Protein AF-A0ABD6E136-F1 (afdb_monomer)

Structure (mmCIF, N/CA/C/O backbone):
data_AF-A0ABD6E136-F1
#
_entry.id   AF-A0ABD6E136-F1
#
loop_
_atom_site.group_PDB
_atom_site.id
_atom_site.type_symbol
_atom_site.label_atom_id
_atom_site.label_alt_id
_atom_site.label_comp_id
_atom_site.label_asym_id
_atom_site.label_entity_id
_atom_site.label_seq_id
_atom_site.pdbx_PDB_ins_code
_atom_site.Cartn_x
_atom_site.Cartn_y
_atom_site.Cartn_z
_atom_site.occupancy
_atom_site.B_iso_or_equiv
_atom_site.auth_seq_id
_atom_site.auth_comp_id
_atom_site.auth_asym_id
_atom_site.auth_atom_id
_atom_site.pdbx_PDB_model_num
ATOM 1 N N . ILE A 1 1 ? 18.754 7.252 -25.463 1.00 51.12 1 ILE A N 1
ATOM 2 C CA . ILE A 1 1 ? 17.297 6.982 -25.312 1.00 51.12 1 ILE A CA 1
ATOM 3 C C . ILE A 1 1 ? 16.500 8.283 -25.287 1.00 51.12 1 ILE A C 1
ATOM 5 O O . ILE A 1 1 ? 15.784 8.547 -26.238 1.00 51.12 1 ILE A O 1
ATOM 9 N N . LEU A 1 2 ? 16.688 9.153 -24.294 1.00 45.59 2 LEU A N 1
ATOM 10 C CA . LEU A 1 2 ? 15.856 10.353 -24.091 1.00 45.59 2 LEU A CA 1
ATOM 11 C C . LEU A 1 2 ? 15.793 11.325 -25.288 1.00 45.59 2 LEU A C 1
ATOM 13 O O . LEU A 1 2 ? 14.712 11.794 -25.620 1.00 45.59 2 LEU A O 1
ATOM 17 N N . LYS A 1 3 ? 16.899 11.547 -26.019 1.00 47.25 3 LYS A N 1
ATOM 18 C CA . LYS A 1 3 ? 16.892 12.347 -27.267 1.00 47.25 3 LYS A CA 1
ATOM 19 C C . LYS A 1 3 ? 16.064 11.729 -28.409 1.00 47.25 3 LYS A C 1
ATOM 21 O O . LYS A 1 3 ? 15.546 12.467 -29.231 1.00 47.25 3 LYS A O 1
ATOM 26 N N . LYS A 1 4 ? 15.917 10.395 -28.468 1.00 48.66 4 LYS A N 1
ATOM 27 C CA . LYS A 1 4 ? 15.073 9.710 -29.476 1.00 48.66 4 LYS A CA 1
ATOM 28 C C . LYS A 1 4 ? 13.575 9.852 -29.176 1.00 48.66 4 LYS A C 1
ATOM 30 O O . LYS A 1 4 ? 12.758 9.654 -30.067 1.00 48.66 4 LYS A O 1
ATOM 35 N N . PHE A 1 5 ? 13.219 10.186 -27.936 1.00 53.38 5 PHE A N 1
ATOM 36 C CA . PHE A 1 5 ? 11.840 10.189 -27.449 1.00 53.38 5 PHE A CA 1
ATOM 37 C C . PHE A 1 5 ? 11.354 11.570 -26.992 1.00 53.38 5 PHE A C 1
ATOM 39 O O . PHE A 1 5 ? 10.191 11.700 -26.628 1.00 53.38 5 PHE A O 1
ATOM 46 N N . SER A 1 6 ? 12.193 12.611 -27.070 1.00 49.50 6 SER A N 1
ATOM 47 C CA . SER A 1 6 ? 11.877 13.972 -26.602 1.00 49.50 6 SER A CA 1
ATOM 48 C C . SER A 1 6 ? 10.657 14.605 -27.279 1.00 49.50 6 SER A C 1
ATOM 50 O O . SER A 1 6 ? 10.061 15.517 -26.718 1.00 49.50 6 SER A O 1
ATOM 52 N N . ASN A 1 7 ? 10.276 14.122 -28.466 1.00 51.59 7 ASN A N 1
ATOM 53 C CA . ASN A 1 7 ? 9.138 14.633 -29.233 1.00 51.59 7 ASN A CA 1
ATOM 54 C C . ASN A 1 7 ? 7.845 13.815 -29.042 1.00 51.59 7 ASN A C 1
ATOM 56 O O . ASN A 1 7 ? 6.807 14.205 -29.574 1.00 51.59 7 ASN A O 1
ATOM 60 N N . LYS A 1 8 ? 7.878 12.689 -28.311 1.00 58.12 8 LYS A N 1
ATOM 61 C CA . LYS A 1 8 ? 6.697 11.843 -28.068 1.00 58.12 8 LYS A CA 1
ATOM 62 C C . LYS A 1 8 ? 6.145 12.125 -26.672 1.00 58.12 8 LYS A C 1
ATOM 64 O O . LYS A 1 8 ? 6.864 12.006 -25.687 1.00 58.12 8 LYS A O 1
ATOM 69 N N . LYS A 1 9 ? 4.869 12.520 -26.600 1.00 56.88 9 LYS A N 1
ATOM 70 C CA . LYS A 1 9 ? 4.231 12.975 -25.352 1.00 56.88 9 LYS A CA 1
ATOM 71 C C . LYS A 1 9 ? 3.903 11.844 -24.370 1.00 56.88 9 LYS A C 1
ATOM 73 O O . LYS A 1 9 ? 3.853 12.116 -23.179 1.00 56.88 9 LYS A O 1
ATOM 78 N N . ASP A 1 10 ? 3.793 10.599 -24.841 1.00 68.94 10 ASP A N 1
ATOM 79 C CA . ASP A 1 10 ? 3.450 9.438 -24.013 1.00 68.94 10 ASP A CA 1
ATOM 80 C C . ASP A 1 10 ? 4.366 8.251 -24.330 1.00 68.94 10 ASP A C 1
ATOM 82 O O . ASP A 1 10 ? 4.157 7.515 -25.294 1.00 68.94 10 ASP A O 1
ATOM 86 N N . VAL A 1 11 ? 5.411 8.070 -23.521 1.00 77.12 11 VAL A N 1
ATOM 87 C CA . VAL A 1 11 ? 6.347 6.945 -23.648 1.00 77.12 11 VAL A CA 1
ATOM 88 C C . VAL A 1 11 ? 6.259 6.069 -22.405 1.00 77.12 11 VAL A C 1
ATOM 90 O O . VAL A 1 11 ? 6.412 6.540 -21.273 1.00 77.12 11 VAL A O 1
ATOM 93 N N . GLN A 1 12 ? 6.031 4.776 -22.627 1.00 82.06 12 GLN A N 1
ATOM 94 C CA . GLN A 1 12 ? 6.069 3.752 -21.592 1.00 82.06 12 GLN A CA 1
ATOM 95 C C . GLN A 1 12 ? 7.293 2.869 -21.809 1.00 82.06 12 GLN A C 1
ATOM 97 O O . GLN A 1 12 ? 7.521 2.370 -22.909 1.00 82.06 12 GLN A O 1
ATOM 102 N N . ILE A 1 13 ? 8.077 2.683 -20.752 1.00 86.50 13 ILE A N 1
ATOM 103 C CA . ILE A 1 13 ? 9.235 1.794 -20.769 1.00 86.50 13 ILE A CA 1
ATOM 104 C C . ILE A 1 13 ? 8.801 0.466 -20.162 1.00 86.50 13 ILE A C 1
ATOM 106 O O . ILE A 1 13 ? 8.196 0.435 -19.089 1.00 86.50 13 ILE A O 1
ATOM 110 N N . LEU A 1 14 ? 9.095 -0.620 -20.871 1.00 88.25 14 LEU A N 1
ATOM 111 C CA . LEU A 1 14 ? 8.739 -1.973 -20.472 1.00 88.25 14 LEU A CA 1
ATOM 112 C C . LEU A 1 14 ? 10.009 -2.800 -20.295 1.00 88.25 14 LEU A C 1
ATOM 114 O O . LEU A 1 14 ? 10.861 -2.841 -21.181 1.00 88.25 14 LEU A O 1
ATOM 118 N N . VAL A 1 15 ? 10.105 -3.493 -19.169 1.00 88.12 15 VAL A N 1
ATOM 119 C CA . VAL A 1 15 ? 11.124 -4.499 -18.892 1.00 88.12 15 VAL A CA 1
ATOM 120 C C . VAL A 1 15 ? 10.648 -5.828 -19.468 1.00 88.12 15 VAL A C 1
ATOM 122 O O . VAL A 1 15 ? 9.555 -6.311 -19.157 1.00 88.12 15 VAL A O 1
ATOM 125 N N . LYS A 1 16 ? 11.467 -6.434 -20.329 1.00 86.38 16 LYS A N 1
ATOM 126 C CA . LYS A 1 16 ? 11.218 -7.779 -20.850 1.00 86.38 16 LYS A CA 1
ATOM 127 C C . LYS A 1 16 ? 11.527 -8.794 -19.755 1.00 86.38 16 LYS A C 1
ATOM 129 O O . LYS A 1 16 ? 12.670 -8.891 -19.321 1.00 86.38 16 LYS A O 1
ATOM 134 N N . SER A 1 17 ? 10.533 -9.579 -19.348 1.00 88.88 17 SER A N 1
ATOM 135 C CA . SER A 1 17 ? 10.707 -10.585 -18.299 1.00 88.88 17 SER A CA 1
ATOM 136 C C . SER A 1 17 ? 10.078 -11.937 -18.657 1.00 88.88 17 SER A C 1
ATOM 138 O O . SER A 1 17 ? 9.206 -12.004 -19.531 1.00 88.88 17 SER A O 1
ATOM 140 N N . PRO A 1 18 ? 10.449 -13.016 -17.944 1.00 89.31 18 PRO A N 1
ATOM 141 C CA . PRO A 1 18 ? 9.765 -14.310 -18.009 1.00 89.31 18 PRO A CA 1
ATOM 142 C C . PRO A 1 18 ? 8.297 -14.301 -17.551 1.00 89.31 18 PRO A C 1
ATOM 144 O O . PRO A 1 18 ? 7.610 -15.299 -17.735 1.00 89.31 18 PRO A O 1
ATOM 147 N N . LEU A 1 19 ? 7.806 -13.196 -16.981 1.00 89.06 19 LEU A N 1
ATOM 148 C CA . LEU A 1 19 ? 6.398 -12.995 -16.618 1.00 89.06 19 LEU A CA 1
ATOM 149 C C . LEU A 1 19 ? 5.610 -12.227 -17.694 1.00 89.06 19 LEU A C 1
ATOM 151 O O . LEU A 1 19 ? 4.391 -12.098 -17.595 1.00 89.06 19 LEU A O 1
ATOM 155 N N . GLY A 1 20 ? 6.285 -11.735 -18.736 1.00 89.81 20 GLY A N 1
ATOM 156 C CA . GLY A 1 20 ? 5.720 -10.812 -19.720 1.00 89.81 20 GLY A CA 1
ATOM 157 C C . GLY A 1 20 ? 6.358 -9.421 -19.658 1.00 89.81 20 GLY A C 1
ATOM 158 O O . GLY A 1 20 ? 7.365 -9.223 -18.968 1.00 89.81 20 GLY A O 1
ATOM 159 N N . PRO A 1 21 ? 5.819 -8.449 -20.411 1.00 90.38 21 PRO A N 1
ATOM 160 C CA . PRO A 1 21 ? 6.267 -7.066 -20.333 1.00 90.38 21 PRO A CA 1
ATOM 161 C C . PRO A 1 21 ? 5.834 -6.449 -18.999 1.00 90.38 21 PRO A C 1
ATOM 163 O O . PRO A 1 21 ? 4.657 -6.488 -18.649 1.00 90.38 21 PRO A O 1
ATOM 166 N N . ILE A 1 22 ? 6.781 -5.860 -18.272 1.00 91.56 22 ILE A N 1
ATOM 167 C CA . ILE A 1 22 ? 6.526 -5.211 -16.980 1.00 91.56 22 ILE A CA 1
ATOM 168 C C . ILE A 1 22 ? 6.783 -3.710 -17.131 1.00 91.56 22 ILE A C 1
ATOM 170 O O . ILE A 1 22 ? 7.867 -3.341 -17.579 1.00 91.56 22 ILE A O 1
ATOM 174 N N . PRO A 1 23 ? 5.843 -2.823 -16.771 1.00 91.50 23 PRO A N 1
ATOM 175 C CA . PRO A 1 23 ? 6.121 -1.391 -16.688 1.00 91.50 23 PRO A CA 1
ATOM 176 C C . PRO A 1 23 ? 7.307 -1.109 -15.764 1.00 91.50 23 PRO A C 1
ATOM 178 O O . PRO A 1 23 ? 7.355 -1.638 -14.656 1.00 91.50 23 PRO A O 1
ATOM 181 N N . ILE A 1 24 ? 8.251 -0.267 -16.192 1.00 91.00 24 ILE A N 1
ATOM 182 C CA . ILE A 1 24 ? 9.452 0.050 -15.396 1.00 91.00 24 ILE A CA 1
ATOM 183 C C . ILE A 1 24 ? 9.114 0.620 -14.009 1.00 91.00 24 ILE A C 1
ATOM 185 O O . ILE A 1 24 ? 9.895 0.534 -13.073 1.00 91.00 24 ILE A O 1
ATOM 189 N N . GLU A 1 25 ? 7.927 1.198 -13.851 1.00 93.31 25 GLU A N 1
ATOM 190 C CA . GLU A 1 25 ? 7.426 1.715 -12.582 1.00 93.31 25 GLU A CA 1
ATOM 191 C C . GLU A 1 25 ? 7.187 0.615 -11.539 1.00 93.31 25 GLU A C 1
ATOM 193 O O . GLU A 1 25 ? 7.205 0.896 -10.344 1.00 93.31 25 GLU A O 1
ATOM 198 N N . LEU A 1 26 ? 6.963 -0.620 -11.987 1.00 94.12 26 LEU A N 1
ATOM 199 C CA . LEU A 1 26 ? 6.584 -1.770 -11.167 1.00 94.12 26 LEU A CA 1
ATOM 200 C C . LEU A 1 26 ? 7.677 -2.840 -11.108 1.00 94.12 26 LEU A C 1
ATOM 202 O O . LEU A 1 26 ? 7.495 -3.845 -10.433 1.00 94.12 26 LEU A O 1
ATOM 206 N N . ASP A 1 27 ? 8.801 -2.643 -11.795 1.00 92.31 27 ASP A N 1
ATOM 207 C CA . ASP A 1 27 ? 9.866 -3.640 -11.936 1.00 92.31 27 ASP A CA 1
ATOM 208 C C . ASP A 1 27 ? 10.407 -4.170 -10.594 1.00 92.31 27 ASP A C 1
ATOM 210 O O . ASP A 1 27 ? 10.725 -5.350 -10.472 1.00 92.31 27 ASP A O 1
ATOM 214 N N . GLU A 1 28 ? 10.454 -3.311 -9.575 1.00 92.12 28 GLU A N 1
ATOM 215 C CA . GLU A 1 28 ? 10.906 -3.621 -8.215 1.00 92.12 28 GLU A CA 1
ATOM 216 C C . GLU A 1 28 ? 9.796 -4.103 -7.261 1.00 92.12 28 GLU A C 1
ATOM 218 O O . GLU A 1 28 ? 10.093 -4.515 -6.134 1.00 92.12 28 GLU A O 1
ATOM 223 N N . MET A 1 29 ? 8.530 -4.053 -7.685 1.00 95.25 29 MET A N 1
ATOM 224 C CA . MET A 1 29 ? 7.376 -4.466 -6.882 1.00 95.25 29 MET A CA 1
ATOM 225 C C . MET A 1 29 ? 7.146 -5.978 -6.987 1.00 95.25 29 MET A C 1
ATOM 227 O O . MET A 1 29 ? 7.320 -6.575 -8.049 1.00 95.25 29 MET A O 1
ATOM 231 N N . TYR A 1 30 ? 6.696 -6.602 -5.899 1.00 94.94 30 TYR A N 1
ATOM 232 C CA . TYR A 1 30 ? 6.255 -7.995 -5.908 1.00 94.94 30 TYR A CA 1
ATOM 233 C C . TYR A 1 30 ? 5.133 -8.230 -6.932 1.00 94.94 30 TYR A C 1
ATOM 235 O O . TYR A 1 30 ? 4.190 -7.439 -6.986 1.00 94.94 30 TYR A O 1
ATOM 243 N N . PRO A 1 31 ? 5.197 -9.321 -7.722 1.00 93.56 31 PRO A N 1
ATOM 244 C CA . PRO A 1 31 ? 6.151 -10.437 -7.633 1.00 93.56 31 PRO A CA 1
ATOM 245 C C . PRO A 1 31 ? 7.404 -10.302 -8.512 1.00 93.56 31 PRO A C 1
ATOM 247 O O . PRO A 1 31 ? 8.171 -11.255 -8.618 1.00 93.56 31 PRO A O 1
ATOM 250 N N . PHE A 1 32 ? 7.619 -9.169 -9.173 1.00 92.12 32 PHE A N 1
ATOM 251 C CA . PHE A 1 32 ? 8.536 -9.070 -10.303 1.00 92.12 32 PHE A CA 1
ATOM 252 C C . PHE A 1 32 ? 10.012 -9.199 -9.907 1.00 92.12 32 PHE A C 1
ATOM 254 O O . PHE A 1 32 ? 10.669 -10.154 -10.322 1.00 92.12 32 PHE A O 1
ATOM 261 N N . ALA A 1 33 ? 10.526 -8.305 -9.060 1.00 90.81 33 ALA A N 1
ATOM 262 C CA . ALA A 1 33 ? 11.926 -8.351 -8.618 1.00 90.81 33 ALA A CA 1
ATOM 263 C C . ALA A 1 33 ? 12.228 -9.481 -7.622 1.00 90.81 33 ALA A C 1
ATOM 265 O O . ALA A 1 33 ? 13.388 -9.802 -7.375 1.00 90.81 33 ALA A O 1
ATOM 266 N N . GLN A 1 34 ? 11.191 -10.070 -7.029 1.00 93.75 34 GLN A N 1
ATOM 267 C CA . GLN A 1 34 ? 11.293 -11.115 -6.010 1.00 93.75 34 GLN A CA 1
ATOM 268 C C . GLN A 1 34 ? 11.162 -12.523 -6.608 1.00 93.75 34 GLN A C 1
ATOM 270 O O . GLN A 1 34 ? 11.160 -13.505 -5.867 1.00 93.75 34 GLN A O 1
ATOM 275 N N . SER A 1 35 ? 11.059 -12.632 -7.934 1.00 91.81 35 SER A N 1
ATOM 276 C CA . SER A 1 35 ? 11.007 -13.905 -8.648 1.00 91.81 35 SER A CA 1
ATOM 277 C C . SER A 1 35 ? 12.370 -14.273 -9.233 1.00 91.81 35 SER A C 1
ATOM 279 O O . SER A 1 35 ? 13.082 -13.429 -9.773 1.00 91.81 35 SER A O 1
ATOM 281 N N . ILE A 1 36 ? 12.717 -15.560 -9.168 1.00 90.62 36 ILE A N 1
ATOM 282 C CA . ILE A 1 36 ? 13.936 -16.121 -9.765 1.00 90.62 36 ILE A CA 1
ATOM 283 C C . ILE A 1 36 ? 13.527 -17.011 -10.935 1.00 90.62 36 ILE A C 1
ATOM 285 O O . ILE A 1 36 ? 12.653 -17.865 -10.794 1.00 90.62 36 ILE A O 1
ATOM 289 N N . PHE A 1 37 ? 14.186 -16.835 -12.079 1.00 89.19 37 PHE A N 1
ATOM 290 C CA . PHE A 1 37 ? 13.927 -17.612 -13.289 1.00 89.19 37 PHE A CA 1
ATOM 291 C C . PHE A 1 37 ? 15.205 -18.265 -13.815 1.00 89.19 37 PHE A C 1
ATOM 293 O O . PHE A 1 37 ? 16.287 -17.692 -13.674 1.00 89.19 37 PHE A O 1
ATOM 300 N N . PRO A 1 38 ? 15.106 -19.446 -14.454 1.00 91.00 38 PRO A N 1
ATOM 301 C CA . PRO A 1 38 ? 16.245 -20.050 -15.128 1.00 91.00 38 PRO A CA 1
ATOM 302 C C . PRO A 1 38 ? 16.664 -19.209 -16.341 1.00 91.00 38 PRO A C 1
ATOM 304 O O . PRO A 1 38 ? 15.821 -18.655 -17.047 1.00 91.00 38 PRO A O 1
ATOM 307 N N . ASN A 1 39 ? 17.963 -19.212 -16.658 1.00 87.62 39 ASN A N 1
ATOM 308 C CA . ASN A 1 39 ? 18.507 -18.543 -17.852 1.00 87.62 39 ASN A CA 1
ATOM 309 C C . ASN A 1 39 ? 17.834 -19.012 -19.154 1.00 87.62 39 ASN A C 1
ATOM 311 O O . ASN A 1 39 ? 17.738 -18.263 -20.124 1.00 87.62 39 ASN A O 1
ATOM 315 N N . LYS A 1 40 ? 17.363 -20.265 -19.179 1.00 92.00 40 LYS A N 1
ATOM 316 C CA . LYS A 1 40 ? 16.610 -20.845 -20.289 1.00 92.00 40 LYS A CA 1
ATOM 317 C C . LYS A 1 40 ? 15.233 -21.272 -19.795 1.00 92.00 40 LYS A C 1
ATOM 319 O O . LYS A 1 40 ? 15.100 -22.272 -19.098 1.00 92.00 40 LYS A O 1
ATOM 324 N N . ILE A 1 41 ? 14.215 -20.520 -20.195 1.00 91.56 41 ILE A N 1
ATOM 325 C CA . ILE A 1 41 ? 12.808 -20.870 -19.971 1.00 91.56 41 ILE A CA 1
ATOM 326 C C . ILE A 1 41 ? 12.372 -22.020 -20.893 1.00 91.56 41 ILE A C 1
ATOM 328 O O . ILE A 1 41 ? 12.977 -22.249 -21.944 1.00 91.56 41 ILE A O 1
ATOM 332 N N . ASP A 1 42 ? 11.333 -22.762 -20.525 1.00 93.69 42 ASP A N 1
ATOM 333 C CA . ASP A 1 42 ? 10.768 -23.846 -21.335 1.00 93.69 42 ASP A CA 1
ATOM 334 C C . ASP A 1 42 ? 9.878 -23.318 -22.485 1.00 93.69 42 ASP A C 1
ATOM 336 O O . ASP A 1 42 ? 9.676 -22.110 -22.657 1.00 93.69 42 ASP A O 1
ATOM 340 N N . SER A 1 43 ? 9.387 -24.221 -23.341 1.00 95.25 43 SER A N 1
ATOM 341 C CA . SER A 1 43 ? 8.548 -23.866 -24.494 1.00 95.25 43 SER A CA 1
ATOM 342 C C . SER A 1 43 ? 7.191 -23.290 -24.105 1.00 95.25 43 SER A C 1
ATOM 344 O O . SER A 1 43 ? 6.723 -22.376 -24.784 1.00 95.25 43 SER A O 1
ATOM 346 N N . ASN A 1 44 ? 6.582 -23.784 -23.028 1.00 94.19 44 ASN A N 1
ATOM 347 C CA . ASN A 1 44 ? 5.265 -23.343 -22.584 1.00 94.19 44 ASN A CA 1
ATOM 348 C C . ASN A 1 44 ? 5.370 -21.939 -21.993 1.00 94.19 44 ASN A C 1
ATOM 350 O O . ASN A 1 44 ? 4.611 -21.058 -22.391 1.00 94.19 44 ASN A O 1
ATOM 354 N N . THR A 1 45 ? 6.381 -21.682 -21.157 1.00 92.56 45 THR A N 1
ATOM 355 C CA . THR A 1 45 ? 6.655 -20.330 -20.645 1.00 92.56 45 THR A CA 1
ATOM 356 C C . THR A 1 45 ? 6.901 -19.343 -21.787 1.00 92.56 45 THR A C 1
ATOM 358 O O . THR A 1 45 ? 6.303 -18.269 -21.810 1.00 92.56 45 THR A O 1
ATOM 361 N N . ARG A 1 46 ? 7.706 -19.706 -22.801 1.00 92.94 46 ARG A N 1
ATOM 362 C CA . ARG A 1 46 ? 7.886 -18.856 -23.998 1.00 92.94 46 ARG A CA 1
ATOM 363 C C . ARG A 1 46 ? 6.569 -18.551 -24.703 1.00 92.94 46 ARG A C 1
ATOM 365 O O . ARG A 1 46 ? 6.379 -17.424 -25.158 1.00 92.94 46 ARG A O 1
ATOM 372 N N . HIS A 1 47 ? 5.697 -19.548 -24.830 1.00 94.19 47 HIS A N 1
ATOM 373 C CA . HIS A 1 47 ? 4.403 -19.386 -25.476 1.00 94.19 47 HIS A CA 1
ATOM 374 C C . HIS A 1 47 ? 3.514 -18.413 -24.691 1.00 94.19 47 HIS A C 1
ATOM 376 O O . HIS A 1 47 ? 3.081 -17.410 -25.255 1.00 94.19 47 HIS A O 1
ATOM 382 N N . ILE A 1 48 ? 3.364 -18.625 -23.380 1.00 92.88 48 ILE A N 1
ATOM 383 C CA . ILE A 1 48 ? 2.571 -17.766 -22.486 1.00 92.88 48 ILE A CA 1
ATOM 384 C C . ILE A 1 48 ? 3.096 -16.325 -22.493 1.00 92.88 48 ILE A C 1
ATOM 386 O O . ILE A 1 48 ? 2.328 -15.383 -22.677 1.00 92.88 48 ILE A O 1
ATOM 390 N N . VAL A 1 49 ? 4.413 -16.130 -22.359 1.00 92.19 49 VAL A N 1
ATOM 391 C CA . VAL A 1 49 ? 5.034 -14.795 -22.395 1.00 92.19 49 VAL A CA 1
ATOM 392 C C . VAL A 1 49 ? 4.751 -14.098 -23.723 1.00 92.19 49 VAL A C 1
ATOM 394 O O . VAL A 1 49 ? 4.441 -12.906 -23.734 1.00 92.19 49 VAL A O 1
ATOM 397 N N . LYS A 1 50 ? 4.821 -14.820 -24.847 1.00 91.06 50 LYS A N 1
ATOM 398 C CA . LYS A 1 50 ? 4.526 -14.270 -26.175 1.00 91.06 50 LYS A CA 1
ATOM 399 C C . LYS A 1 50 ? 3.059 -13.858 -26.300 1.00 91.06 50 LYS A C 1
ATOM 401 O O . LYS A 1 50 ? 2.788 -12.769 -26.804 1.00 91.06 50 LYS A O 1
ATOM 406 N N . GLU A 1 51 ? 2.129 -14.685 -25.829 1.00 91.62 51 GLU A N 1
ATOM 407 C CA . GLU A 1 51 ? 0.699 -14.362 -25.836 1.00 91.62 51 GLU A CA 1
ATOM 408 C C . GLU A 1 51 ? 0.373 -13.157 -24.951 1.00 91.62 51 GLU A C 1
ATOM 410 O O . GLU A 1 51 ? -0.293 -12.225 -25.405 1.00 91.62 51 GLU A O 1
ATOM 415 N N . ASN A 1 52 ? 0.894 -13.126 -23.723 1.00 89.81 52 ASN A N 1
ATOM 416 C CA . ASN A 1 52 ? 0.703 -12.008 -22.799 1.00 89.81 52 ASN A CA 1
ATOM 417 C C . ASN A 1 52 ? 1.311 -10.717 -23.350 1.00 89.81 52 ASN A C 1
ATOM 419 O O . ASN A 1 52 ? 0.683 -9.664 -23.275 1.00 89.81 52 ASN A O 1
ATOM 423 N N . SER A 1 53 ? 2.494 -10.801 -23.968 1.00 89.88 53 SER A N 1
ATOM 424 C CA . SER A 1 53 ? 3.122 -9.655 -24.632 1.00 89.88 53 SER A CA 1
ATOM 425 C C . SER A 1 53 ? 2.245 -9.124 -25.760 1.00 89.88 53 SER A C 1
ATOM 427 O O . SER A 1 53 ? 2.028 -7.921 -25.842 1.00 89.88 53 SER A O 1
ATOM 429 N N . LYS A 1 54 ? 1.695 -10.011 -26.600 1.00 88.62 54 LYS A N 1
ATOM 430 C CA . LYS A 1 54 ? 0.804 -9.611 -27.694 1.00 88.62 54 LYS A CA 1
ATOM 431 C C . LYS A 1 54 ? -0.454 -8.920 -27.167 1.00 88.62 54 LYS A C 1
ATOM 433 O O . LYS A 1 54 ? -0.802 -7.871 -27.683 1.00 88.62 54 LYS A O 1
ATOM 438 N N . LYS A 1 55 ? -1.097 -9.475 -26.133 1.00 89.56 55 LYS A N 1
ATOM 439 C CA . LYS A 1 55 ? -2.286 -8.877 -25.499 1.00 89.56 55 LYS A CA 1
ATOM 440 C C . LYS A 1 55 ? -1.983 -7.512 -24.879 1.00 89.56 55 LYS A C 1
ATOM 442 O O . LYS A 1 55 ? -2.762 -6.586 -25.042 1.00 89.56 55 LYS A O 1
ATOM 447 N N . PHE A 1 56 ? -0.854 -7.381 -24.182 1.00 87.19 56 PHE A N 1
ATOM 448 C CA . PHE A 1 56 ? -0.465 -6.131 -23.526 1.00 87.19 56 PHE A CA 1
ATOM 449 C C . PHE A 1 56 ? -0.131 -5.015 -24.528 1.00 87.19 56 PHE A C 1
ATOM 451 O O . PHE A 1 56 ? -0.423 -3.844 -24.289 1.00 87.19 56 PHE A O 1
ATOM 458 N N . LEU A 1 57 ? 0.515 -5.384 -25.635 1.00 86.50 57 LEU A N 1
ATOM 459 C CA . LEU A 1 57 ? 0.959 -4.460 -26.678 1.00 86.50 57 LEU A CA 1
ATOM 460 C C . LEU A 1 57 ? -0.121 -4.182 -27.732 1.00 86.50 57 LEU A C 1
ATOM 462 O O . LEU A 1 57 ? 0.097 -3.350 -28.612 1.00 86.50 57 LEU A O 1
ATOM 466 N N . ASP A 1 58 ? -1.267 -4.856 -27.659 1.00 87.69 58 ASP A N 1
ATOM 467 C CA . ASP A 1 58 ? -2.364 -4.652 -28.597 1.00 87.69 58 ASP A CA 1
ATOM 468 C C . ASP A 1 58 ? -2.862 -3.198 -28.545 1.00 87.69 58 ASP A C 1
ATOM 470 O O . ASP A 1 58 ? -3.035 -2.609 -27.475 1.00 87.69 58 ASP A O 1
ATOM 474 N N . GLY A 1 59 ? -3.016 -2.581 -29.716 1.00 79.69 59 GLY A N 1
ATOM 475 C CA . GLY A 1 59 ? -3.371 -1.163 -29.842 1.00 79.69 59 GLY A CA 1
ATOM 476 C C . GLY A 1 59 ? -2.293 -0.154 -29.406 1.00 79.69 59 GLY A C 1
ATOM 477 O O . GLY A 1 59 ? -2.581 1.043 -29.351 1.00 79.69 59 GLY A O 1
ATOM 478 N N . LYS A 1 60 ? -1.059 -0.584 -29.093 1.00 79.75 60 LYS A N 1
ATOM 479 C CA . LYS A 1 60 ? 0.072 0.313 -28.789 1.00 79.75 60 LYS A CA 1
ATOM 480 C C . LYS A 1 60 ? 0.890 0.596 -30.055 1.00 79.75 60 LYS A C 1
ATOM 482 O O . LYS A 1 60 ? 1.326 -0.326 -30.739 1.00 79.75 60 LYS A O 1
ATOM 487 N N . ASN A 1 61 ? 1.131 1.874 -30.349 1.00 70.19 61 ASN A N 1
ATOM 488 C CA . ASN A 1 61 ? 1.902 2.297 -31.523 1.00 70.19 61 ASN A CA 1
ATOM 489 C C . ASN A 1 61 ? 3.414 2.344 -31.230 1.00 70.19 61 ASN A C 1
ATOM 491 O O . ASN A 1 61 ? 3.819 2.739 -30.141 1.00 70.19 61 ASN A O 1
ATOM 495 N N . GLU A 1 62 ? 4.228 1.994 -32.234 1.00 68.12 62 GLU A N 1
ATOM 496 C CA . GLU A 1 62 ? 5.694 2.168 -32.289 1.00 68.12 62 GLU A CA 1
ATOM 497 C C . GLU A 1 62 ? 6.494 1.556 -31.119 1.00 68.12 62 GLU A C 1
ATOM 499 O O . GLU A 1 62 ? 6.931 2.243 -30.194 1.00 68.12 62 GLU A O 1
ATOM 504 N N . ILE A 1 63 ? 6.761 0.250 -31.206 1.00 71.12 63 ILE A N 1
ATOM 505 C CA . ILE A 1 63 ? 7.611 -0.475 -30.251 1.00 71.12 63 ILE A CA 1
ATOM 506 C C . ILE A 1 63 ? 9.075 -0.374 -30.687 1.00 71.12 63 ILE A C 1
ATOM 508 O O . ILE A 1 63 ? 9.441 -0.837 -31.767 1.00 71.12 63 ILE A O 1
ATOM 512 N N . THR A 1 64 ? 9.922 0.168 -29.813 1.00 72.44 64 THR A N 1
ATOM 513 C CA . THR A 1 64 ? 11.376 0.206 -30.010 1.00 72.44 64 THR A CA 1
ATOM 514 C C . THR A 1 64 ? 12.051 -0.694 -28.986 1.00 72.44 64 THR A C 1
ATOM 516 O O . THR A 1 64 ? 11.911 -0.475 -27.784 1.00 72.44 64 THR A O 1
ATOM 519 N N . TYR A 1 65 ? 12.815 -1.673 -29.463 1.00 72.38 65 TYR A N 1
ATOM 520 C CA . TYR A 1 65 ? 13.695 -2.478 -28.620 1.00 72.38 65 TYR A CA 1
ATOM 521 C C . TYR A 1 65 ? 15.005 -1.729 -28.388 1.00 72.38 65 TYR A C 1
ATOM 523 O O . TYR A 1 65 ? 15.541 -1.099 -29.302 1.00 72.38 65 TYR A O 1
ATOM 531 N N . ILE A 1 66 ? 15.477 -1.751 -27.147 1.00 71.19 66 ILE A N 1
ATOM 532 C CA . ILE A 1 66 ? 16.701 -1.078 -26.729 1.00 71.19 66 ILE A CA 1
ATOM 533 C C . ILE A 1 66 ? 17.534 -2.130 -26.011 1.00 71.19 66 ILE A C 1
ATOM 535 O O . ILE A 1 66 ? 17.198 -2.505 -24.892 1.00 71.19 66 ILE A O 1
ATOM 539 N N . ASP A 1 67 ? 18.581 -2.604 -26.680 1.00 66.06 67 ASP A N 1
ATOM 540 C CA . ASP A 1 67 ? 19.520 -3.588 -26.127 1.00 66.06 67 ASP A CA 1
ATOM 541 C C . ASP A 1 67 ? 20.807 -2.921 -25.595 1.00 66.06 67 ASP A C 1
ATOM 543 O O . ASP A 1 67 ? 21.660 -3.590 -25.020 1.00 66.06 67 ASP A O 1
ATOM 547 N N . ASP A 1 68 ? 20.936 -1.598 -25.752 1.00 63.16 68 ASP A N 1
ATOM 548 C CA . ASP A 1 68 ? 22.136 -0.842 -25.386 1.00 63.16 68 ASP A CA 1
ATOM 549 C C . ASP A 1 68 ? 22.061 -0.280 -23.958 1.00 63.16 68 ASP A C 1
ATOM 551 O O . ASP A 1 68 ? 21.069 0.350 -23.567 1.00 63.16 68 ASP A O 1
ATOM 555 N N . GLU A 1 69 ? 23.161 -0.402 -23.211 1.00 62.22 69 GLU A N 1
ATOM 556 C CA . GLU A 1 69 ? 23.367 0.359 -21.980 1.00 62.22 69 GLU A CA 1
ATOM 557 C C . GLU A 1 69 ? 23.549 1.843 -22.317 1.00 62.22 69 GLU A C 1
ATOM 559 O O . GLU A 1 69 ? 24.436 2.237 -23.076 1.00 62.22 69 GLU A O 1
ATOM 564 N N . VAL A 1 70 ? 22.690 2.695 -21.756 1.00 63.19 70 VAL A N 1
ATOM 565 C CA . VAL A 1 70 ? 22.769 4.143 -21.963 1.00 63.19 70 VAL A CA 1
ATOM 566 C C . VAL A 1 70 ? 23.203 4.821 -20.681 1.00 63.19 70 VAL A C 1
ATOM 568 O O . VAL A 1 70 ? 22.415 4.988 -19.753 1.00 63.19 70 VAL A O 1
ATOM 571 N N . TYR A 1 71 ? 24.454 5.269 -20.675 1.00 61.81 71 TYR A N 1
ATOM 572 C CA . TYR A 1 71 ? 24.984 6.142 -19.641 1.00 61.81 71 TYR A CA 1
ATOM 573 C C . TYR A 1 71 ? 24.463 7.567 -19.839 1.00 61.81 71 TYR A C 1
ATOM 575 O O . TYR A 1 71 ? 24.494 8.117 -20.943 1.00 61.81 71 TYR A O 1
ATOM 583 N N . ILE A 1 72 ? 23.958 8.160 -18.760 1.00 66.38 72 ILE A N 1
ATOM 584 C CA . ILE A 1 72 ? 23.560 9.566 -18.708 1.00 66.38 72 ILE A CA 1
ATOM 585 C C . ILE A 1 72 ? 24.433 10.218 -17.642 1.00 66.38 72 ILE A C 1
ATOM 587 O O . ILE A 1 72 ? 24.404 9.792 -16.490 1.00 66.38 72 ILE A O 1
ATOM 591 N N . GLU A 1 73 ? 25.213 11.224 -18.030 1.00 72.62 73 GLU A N 1
ATOM 592 C CA . GLU A 1 73 ? 26.021 11.994 -17.084 1.00 72.62 73 GLU A CA 1
ATOM 593 C C . GLU A 1 73 ? 25.134 12.742 -16.084 1.00 72.62 73 GLU A C 1
ATOM 595 O O . GLU A 1 73 ? 24.068 13.277 -16.428 1.00 72.62 73 GLU A O 1
ATOM 600 N N . GLU A 1 74 ? 25.591 12.782 -14.833 1.00 76.31 74 GLU A N 1
ATOM 601 C CA . GLU A 1 74 ? 24.894 13.486 -13.768 1.00 76.31 74 GLU A CA 1
ATOM 602 C C . GLU A 1 74 ? 24.829 14.982 -14.093 1.00 76.31 74 GLU A C 1
ATOM 604 O O . GLU A 1 74 ? 25.825 15.654 -14.351 1.00 76.31 74 GLU A O 1
ATOM 609 N N . SER A 1 75 ? 23.608 15.494 -14.143 1.00 80.75 75 SER A N 1
ATOM 610 C CA . SER A 1 75 ? 23.289 16.854 -14.553 1.00 80.75 75 SER A CA 1
ATOM 611 C C . SER A 1 75 ? 21.963 17.267 -13.925 1.00 80.75 75 SER A C 1
ATOM 613 O O . SER A 1 75 ? 21.192 16.436 -13.438 1.00 80.75 75 SER A O 1
ATOM 615 N N . GLU A 1 76 ? 21.638 18.556 -13.970 1.00 80.56 76 GLU A N 1
ATOM 616 C CA . GLU A 1 76 ? 20.332 19.033 -13.503 1.00 80.56 76 GLU A CA 1
ATOM 617 C C . GLU A 1 76 ? 19.168 18.341 -14.242 1.00 80.56 76 GLU A C 1
ATOM 619 O O . GLU A 1 76 ? 18.137 18.010 -13.652 1.00 80.56 76 GLU A O 1
ATOM 624 N N . ILE A 1 77 ? 19.363 18.050 -15.531 1.00 80.12 77 ILE A N 1
ATOM 625 C CA . ILE A 1 77 ? 18.404 17.326 -16.370 1.00 80.12 77 ILE A CA 1
ATOM 626 C C . ILE A 1 77 ? 18.251 15.881 -15.883 1.00 80.12 77 ILE A C 1
ATOM 628 O O . ILE A 1 77 ? 17.125 15.407 -15.738 1.00 80.12 77 ILE A O 1
ATOM 632 N N . TYR A 1 78 ? 19.359 15.195 -15.585 1.00 78.56 78 TYR A N 1
ATOM 633 C CA . TYR A 1 78 ? 19.341 13.840 -15.029 1.00 78.56 78 TYR A CA 1
ATOM 634 C C . TYR A 1 78 ? 18.525 13.770 -13.730 1.00 78.56 78 TYR A C 1
ATOM 636 O O . TYR A 1 78 ? 17.631 12.934 -13.610 1.00 78.56 78 TYR A O 1
ATOM 644 N N . ASN A 1 79 ? 18.742 14.703 -12.799 1.00 81.38 79 ASN A N 1
ATOM 645 C CA . ASN A 1 79 ? 18.012 14.735 -11.529 1.00 81.38 79 ASN A CA 1
ATOM 646 C C . ASN A 1 79 ? 16.501 14.942 -11.716 1.00 81.38 79 ASN A C 1
ATOM 648 O O . ASN A 1 79 ? 15.700 14.258 -11.075 1.00 81.38 79 ASN A O 1
ATOM 652 N N . LYS A 1 80 ? 16.103 15.820 -12.645 1.00 83.56 80 LYS A N 1
ATOM 653 C CA . LYS A 1 80 ? 14.691 16.021 -13.017 1.00 83.56 80 LYS A CA 1
ATOM 654 C C . LYS A 1 80 ? 14.061 14.749 -13.594 1.00 83.56 80 LYS A C 1
ATOM 656 O O . LYS A 1 80 ? 12.923 14.423 -13.265 1.00 83.56 80 LYS A O 1
ATOM 661 N N . ILE A 1 81 ? 14.801 14.004 -14.417 1.00 82.81 81 ILE A N 1
ATOM 662 C CA . ILE A 1 81 ? 14.338 12.731 -14.985 1.00 82.81 81 ILE A CA 1
ATOM 663 C C . ILE A 1 81 ? 14.146 11.680 -13.890 1.00 82.81 81 ILE A C 1
ATOM 665 O O . ILE A 1 81 ? 13.108 11.023 -13.855 1.00 82.81 81 ILE A O 1
ATOM 669 N N . ILE A 1 82 ? 15.113 11.535 -12.982 1.00 85.50 82 ILE A N 1
ATOM 670 C CA . ILE A 1 82 ? 15.009 10.586 -11.867 1.00 85.50 82 ILE A CA 1
ATOM 671 C C . ILE A 1 82 ? 13.794 10.908 -10.996 1.00 85.50 82 ILE A C 1
ATOM 673 O O . ILE A 1 82 ? 13.000 10.014 -10.712 1.00 85.50 82 ILE A O 1
ATOM 677 N N . GLN A 1 83 ? 13.596 12.180 -10.644 1.00 88.38 83 GLN A N 1
ATOM 678 C CA . GLN A 1 83 ? 12.433 12.607 -9.868 1.00 88.38 83 GLN A CA 1
ATOM 679 C C . GLN A 1 83 ? 11.112 12.284 -10.585 1.00 88.38 83 GLN A C 1
ATOM 681 O O . GLN A 1 83 ? 10.168 11.806 -9.957 1.00 88.38 83 GLN A O 1
ATOM 686 N N . TYR A 1 84 ? 11.042 12.499 -11.902 1.00 88.94 84 TYR A N 1
ATOM 687 C CA . TYR A 1 84 ? 9.874 12.134 -12.704 1.00 88.94 84 TYR A CA 1
ATOM 688 C C . TYR A 1 84 ? 9.574 10.626 -12.634 1.00 88.94 84 TYR A C 1
ATOM 690 O O . TYR A 1 84 ? 8.426 10.234 -12.411 1.00 88.94 84 TYR A O 1
ATOM 698 N N . PHE A 1 85 ? 10.595 9.774 -12.763 1.00 89.75 85 PHE A N 1
ATOM 699 C CA . PHE A 1 85 ? 10.426 8.324 -12.644 1.00 89.75 85 PHE A CA 1
ATOM 700 C C . PHE A 1 85 ? 10.046 7.883 -11.231 1.00 89.75 85 PHE A C 1
ATOM 702 O O . PHE A 1 85 ? 9.202 7.000 -11.094 1.00 89.75 85 PHE A O 1
ATOM 709 N N . ASP A 1 86 ? 10.596 8.509 -10.188 1.00 94.19 86 ASP A N 1
ATOM 710 C CA . ASP A 1 86 ? 10.200 8.209 -8.810 1.00 94.19 86 ASP A CA 1
ATOM 711 C C . ASP A 1 86 ? 8.708 8.466 -8.598 1.00 94.19 86 ASP A C 1
ATOM 713 O O . ASP A 1 86 ? 8.010 7.625 -8.035 1.00 94.19 86 ASP A O 1
ATOM 717 N N . ILE A 1 87 ? 8.203 9.607 -9.078 1.00 95.75 87 ILE A N 1
ATOM 718 C CA . ILE A 1 87 ? 6.784 9.956 -8.972 1.00 95.75 87 ILE A CA 1
ATOM 719 C C . ILE A 1 87 ? 5.920 8.952 -9.736 1.00 95.75 87 ILE A C 1
ATOM 721 O O . ILE A 1 87 ? 4.906 8.498 -9.209 1.00 95.75 87 ILE A O 1
ATOM 725 N N . ARG A 1 88 ? 6.329 8.543 -10.942 1.00 94.75 88 ARG A N 1
ATOM 726 C CA . ARG A 1 88 ? 5.608 7.514 -11.708 1.00 94.75 88 ARG A CA 1
ATOM 727 C C . ARG A 1 88 ? 5.618 6.146 -11.027 1.00 94.75 88 ARG A C 1
ATOM 729 O O . ARG A 1 88 ? 4.585 5.476 -11.023 1.00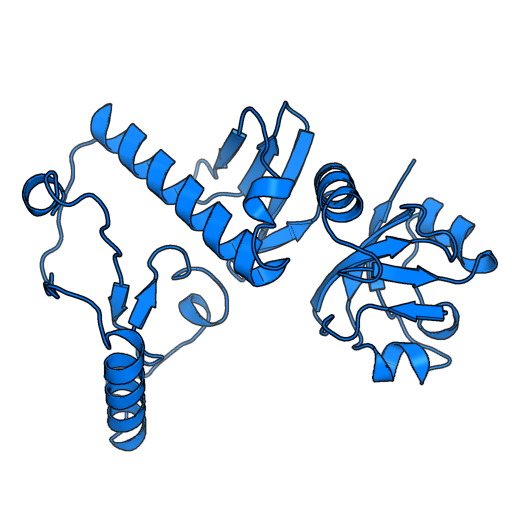 94.75 88 ARG A O 1
ATOM 736 N N . LYS A 1 89 ? 6.743 5.755 -10.421 1.00 95.94 89 LYS A N 1
ATOM 737 C CA . LYS A 1 89 ? 6.882 4.537 -9.608 1.00 95.94 89 LYS A CA 1
ATOM 738 C C . LYS A 1 89 ? 5.950 4.586 -8.398 1.00 95.94 89 LYS A C 1
ATOM 740 O O . LYS A 1 89 ? 5.129 3.690 -8.231 1.00 95.94 89 LYS A O 1
ATOM 745 N N . ILE A 1 90 ? 5.979 5.674 -7.624 1.00 98.12 90 ILE A N 1
ATOM 746 C CA . ILE A 1 90 ? 5.070 5.875 -6.484 1.00 98.12 90 ILE A CA 1
ATOM 747 C C . ILE A 1 90 ? 3.609 5.830 -6.932 1.00 98.12 90 ILE A C 1
ATOM 749 O O . ILE A 1 90 ? 2.808 5.145 -6.302 1.00 98.12 90 ILE A O 1
ATOM 753 N N . SER A 1 91 ? 3.268 6.516 -8.024 1.00 97.88 91 SER A N 1
ATOM 754 C CA . SER A 1 91 ? 1.902 6.557 -8.541 1.00 97.88 91 SER A CA 1
ATOM 755 C C . SER A 1 91 ? 1.397 5.179 -8.940 1.00 97.88 91 SER A C 1
ATOM 757 O O . SER A 1 91 ? 0.317 4.786 -8.510 1.00 97.88 91 SER A O 1
ATOM 759 N N . SER A 1 92 ? 2.193 4.429 -9.701 1.00 97.19 92 SER A N 1
ATOM 760 C CA . SER A 1 92 ? 1.790 3.115 -10.204 1.00 97.19 92 SER A CA 1
ATOM 761 C C . SER A 1 92 ? 1.630 2.107 -9.068 1.00 97.19 92 SER A C 1
ATOM 763 O O . SER A 1 92 ? 0.633 1.394 -9.026 1.00 97.19 92 SER A O 1
ATOM 765 N N . ILE A 1 93 ? 2.568 2.083 -8.114 1.00 98.25 93 ILE A N 1
ATOM 766 C CA . ILE A 1 93 ? 2.503 1.174 -6.962 1.00 98.25 93 ILE A CA 1
ATOM 767 C C . ILE A 1 93 ? 1.321 1.540 -6.053 1.00 98.25 93 ILE A C 1
ATOM 769 O O . ILE A 1 93 ? 0.597 0.649 -5.615 1.00 98.25 93 ILE A O 1
ATOM 773 N N . ALA A 1 94 ? 1.087 2.831 -5.787 1.00 98.44 94 ALA A N 1
ATOM 774 C CA . ALA A 1 94 ? -0.030 3.269 -4.950 1.00 98.44 94 ALA A CA 1
ATOM 775 C C . ALA A 1 94 ? -1.384 2.914 -5.579 1.00 98.44 94 ALA A C 1
ATOM 777 O O . ALA A 1 94 ? -2.239 2.359 -4.894 1.00 98.44 94 ALA A O 1
ATOM 778 N N . ASP A 1 95 ? -1.560 3.175 -6.876 1.00 98.19 95 ASP A N 1
ATOM 779 C CA . ASP A 1 95 ? -2.800 2.851 -7.585 1.00 98.19 95 ASP A CA 1
ATOM 780 C C . ASP A 1 95 ? -3.025 1.336 -7.701 1.00 98.19 95 ASP A C 1
ATOM 782 O O . ASP A 1 95 ? -4.163 0.872 -7.644 1.00 98.19 95 ASP A O 1
ATOM 786 N N . MET A 1 96 ? -1.952 0.550 -7.834 1.00 96.81 96 MET A N 1
ATOM 787 C CA . MET A 1 96 ? -2.049 -0.909 -7.810 1.00 96.81 96 MET A CA 1
ATOM 788 C C . MET A 1 96 ? -2.424 -1.455 -6.435 1.00 96.81 96 MET A C 1
ATOM 790 O O . MET A 1 96 ? -3.237 -2.369 -6.353 1.00 96.81 96 MET A O 1
ATOM 794 N N . GLN A 1 97 ? -1.814 -0.935 -5.370 1.00 97.50 97 GLN A N 1
ATOM 795 C CA . GLN A 1 97 ? -1.967 -1.487 -4.026 1.00 97.50 97 GLN A CA 1
ATOM 796 C C . GLN A 1 97 ? -3.252 -1.022 -3.338 1.00 97.50 97 GLN A C 1
ATOM 798 O O . GLN A 1 97 ? -3.875 -1.797 -2.622 1.00 97.50 97 GLN A O 1
ATOM 803 N N . PHE A 1 98 ? -3.631 0.241 -3.523 1.00 98.38 98 PHE A N 1
ATOM 804 C CA . PHE A 1 98 ? -4.746 0.860 -2.804 1.00 98.38 98 PHE A CA 1
ATOM 805 C C . PHE A 1 98 ? -5.931 1.185 -3.707 1.00 98.38 98 PHE A C 1
ATOM 807 O O . PHE A 1 98 ? -6.885 1.784 -3.231 1.00 98.38 98 PHE A O 1
ATOM 814 N N . GLY A 1 99 ? -5.871 0.851 -4.996 1.00 97.62 99 GLY A N 1
ATOM 815 C CA . GLY A 1 99 ? -6.940 1.121 -5.947 1.00 97.62 99 GLY A CA 1
ATOM 816 C C . GLY A 1 99 ? -6.709 2.339 -6.833 1.00 97.62 99 GLY A C 1
ATOM 817 O O . GLY A 1 99 ? -5.942 3.254 -6.538 1.00 97.62 99 GLY A O 1
ATOM 818 N N . LYS A 1 100 ? -7.424 2.360 -7.960 1.00 97.06 100 LYS A N 1
ATOM 819 C CA . LYS A 1 100 ? -7.305 3.400 -8.987 1.00 97.06 100 LYS A CA 1
ATOM 820 C C . LYS A 1 100 ? -7.483 4.803 -8.395 1.00 97.06 100 LYS A C 1
ATOM 822 O O . LYS A 1 100 ? -8.473 5.064 -7.715 1.00 97.06 100 LYS A O 1
ATOM 827 N N . ASN A 1 101 ? -6.591 5.723 -8.771 1.00 97.50 101 ASN A N 1
ATOM 828 C CA . ASN A 1 101 ? -6.517 7.104 -8.282 1.00 97.50 101 ASN A CA 1
ATOM 829 C C . ASN A 1 101 ? -6.070 7.273 -6.818 1.00 97.50 101 ASN A C 1
ATOM 831 O O . ASN A 1 101 ? -6.079 8.409 -6.334 1.00 97.50 101 ASN A O 1
ATOM 835 N N . ALA A 1 102 ? -5.637 6.218 -6.123 1.00 98.44 102 ALA A N 1
ATOM 836 C CA . ALA A 1 102 ? -5.101 6.344 -4.771 1.00 98.44 102 ALA A CA 1
ATOM 837 C C . ALA A 1 102 ? -3.935 7.339 -4.698 1.00 98.44 102 ALA A C 1
ATOM 839 O O . ALA A 1 102 ? -3.875 8.134 -3.765 1.00 98.44 102 ALA A O 1
ATOM 840 N N . PHE A 1 103 ? -3.048 7.380 -5.699 1.00 98.56 103 PHE A N 1
ATOM 841 C CA . PHE A 1 103 ? -1.965 8.365 -5.749 1.00 98.56 103 PHE A CA 1
ATOM 842 C C . PHE A 1 103 ? -2.485 9.805 -5.680 1.00 98.56 103 PHE A C 1
ATOM 844 O O . PHE A 1 103 ? -1.963 10.617 -4.921 1.00 98.56 103 PHE A O 1
ATOM 851 N N . ARG A 1 104 ? -3.539 10.117 -6.443 1.00 97.75 104 ARG A N 1
ATOM 852 C CA . ARG A 1 104 ? -4.133 11.463 -6.475 1.00 97.75 104 ARG A CA 1
ATOM 853 C C . ARG A 1 104 ? -4.772 11.829 -5.138 1.00 97.75 104 ARG A C 1
ATOM 855 O O . ARG A 1 104 ? -4.680 12.980 -4.726 1.00 97.75 104 ARG A O 1
ATOM 862 N N . ALA A 1 105 ? -5.396 10.860 -4.471 1.00 98.19 105 ALA A N 1
ATOM 863 C CA . ALA A 1 105 ? -5.960 11.044 -3.138 1.00 98.19 105 ALA A CA 1
ATOM 864 C C . ALA A 1 105 ? -4.867 11.291 -2.084 1.00 98.19 105 ALA A C 1
ATOM 866 O O . ALA A 1 105 ? -4.960 12.216 -1.280 1.00 98.19 105 ALA A O 1
ATOM 867 N N . LEU A 1 106 ? -3.801 10.487 -2.120 1.00 98.62 106 LEU A N 1
ATOM 868 C CA . LEU A 1 106 ? -2.685 10.531 -1.174 1.00 98.62 106 LEU A CA 1
ATOM 869 C C . LEU A 1 106 ? -1.816 11.788 -1.325 1.00 98.62 106 LEU A C 1
ATOM 871 O O . LEU A 1 106 ? -1.314 12.313 -0.329 1.00 98.62 106 LEU A O 1
ATOM 875 N N . PHE A 1 107 ? -1.634 12.270 -2.555 1.00 98.00 107 PHE A N 1
ATOM 876 C CA . PHE A 1 107 ? -0.653 13.300 -2.893 1.00 98.00 107 PHE A CA 1
ATOM 877 C C . PHE A 1 107 ? -1.292 14.470 -3.652 1.00 98.00 107 PHE A C 1
ATOM 879 O O . PHE A 1 107 ? -1.126 14.624 -4.860 1.00 98.00 107 PHE A O 1
ATOM 886 N N . ASN A 1 108 ? -2.017 15.318 -2.918 1.00 94.00 108 ASN A N 1
ATOM 887 C CA . ASN A 1 108 ? -2.691 16.522 -3.420 1.00 94.00 108 ASN A CA 1
ATOM 888 C C . ASN A 1 108 ? -1.985 17.833 -3.010 1.00 94.00 108 ASN A C 1
ATOM 890 O O . ASN A 1 108 ? -2.636 18.845 -2.761 1.00 94.00 108 ASN A O 1
ATOM 894 N N . GLY A 1 109 ? -0.657 17.805 -2.911 1.00 95.06 109 GLY A N 1
ATOM 895 C CA . GLY A 1 109 ? 0.169 18.937 -2.495 1.00 95.06 109 GLY A CA 1
ATOM 896 C C . GLY A 1 109 ? 1.653 18.678 -2.741 1.00 95.06 109 GLY A C 1
ATOM 897 O O . GLY A 1 109 ? 2.009 17.906 -3.6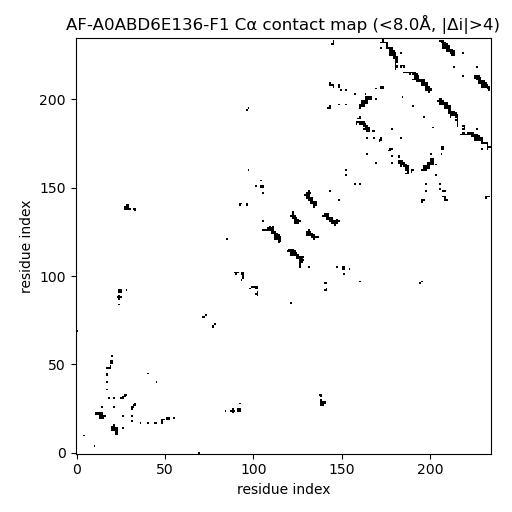33 1.00 95.06 109 GLY A O 1
ATOM 898 N N . ASP A 1 110 ? 2.515 19.294 -1.935 1.00 96.88 110 ASP A N 1
ATOM 899 C CA . ASP A 1 110 ? 3.964 19.203 -2.093 1.00 96.88 110 ASP A CA 1
ATOM 900 C C . ASP A 1 110 ? 4.479 17.825 -1.674 1.00 96.88 110 ASP A C 1
ATOM 902 O O . ASP A 1 110 ? 4.385 17.426 -0.508 1.00 96.88 110 ASP A O 1
ATOM 906 N N . ILE A 1 111 ? 5.040 17.092 -2.639 1.00 98.00 111 ILE A N 1
ATOM 907 C CA . ILE A 1 111 ? 5.556 15.736 -2.441 1.00 98.00 111 ILE A CA 1
ATOM 908 C C . ILE A 1 111 ? 7.044 15.793 -2.108 1.00 98.00 111 ILE A C 1
ATOM 910 O O . ILE A 1 111 ? 7.861 16.269 -2.898 1.00 98.00 111 ILE A O 1
ATOM 914 N N . LYS A 1 112 ? 7.417 15.203 -0.972 1.00 98.19 112 LYS A N 1
ATOM 915 C CA . LYS A 1 112 ? 8.814 15.027 -0.566 1.00 98.19 112 LYS A CA 1
ATOM 916 C C . LYS A 1 112 ? 9.156 13.547 -0.465 1.00 98.19 112 LYS A C 1
ATOM 918 O O . LYS A 1 112 ? 8.539 12.797 0.289 1.00 98.19 112 LYS A O 1
ATOM 923 N N . ILE A 1 113 ? 10.187 13.138 -1.201 1.00 98.12 113 ILE A N 1
ATOM 924 C CA . ILE A 1 113 ? 10.650 11.750 -1.270 1.00 98.12 113 ILE A CA 1
ATOM 925 C C . ILE A 1 113 ? 11.962 11.627 -0.499 1.00 98.12 113 ILE A C 1
ATOM 927 O O . ILE A 1 113 ? 12.954 12.279 -0.819 1.00 98.12 113 ILE A O 1
ATOM 931 N N . VAL A 1 114 ? 11.985 10.757 0.508 1.00 98.06 114 VAL A N 1
ATOM 932 C CA . VAL A 1 114 ? 13.202 10.402 1.243 1.00 98.06 114 VAL A CA 1
ATOM 933 C C . VAL A 1 114 ? 13.767 9.113 0.666 1.00 98.06 114 VAL A C 1
ATOM 935 O O . VAL A 1 114 ? 13.093 8.080 0.646 1.00 98.06 114 VAL A O 1
ATOM 938 N N . LYS A 1 115 ? 15.027 9.168 0.231 1.00 96.94 115 LYS A N 1
ATOM 939 C CA . LYS A 1 115 ? 15.762 8.042 -0.352 1.00 96.94 115 LYS A CA 1
ATOM 940 C C . LYS A 1 115 ? 16.875 7.551 0.567 1.00 96.94 115 LYS A C 1
ATOM 942 O O . LYS A 1 115 ? 17.434 8.291 1.373 1.00 96.94 115 LYS A O 1
ATOM 947 N N . SER A 1 116 ? 17.225 6.278 0.426 1.00 95.44 116 SER A N 1
ATOM 948 C CA . SER A 1 116 ? 18.400 5.698 1.071 1.00 95.44 116 SER A CA 1
ATOM 949 C C . SER A 1 116 ? 19.675 6.324 0.509 1.00 95.44 116 SER A C 1
ATOM 951 O O . SER A 1 116 ? 19.949 6.183 -0.678 1.00 95.44 116 SER A O 1
ATOM 953 N N . LYS A 1 117 ? 20.509 6.911 1.374 1.00 93.75 117 LYS A N 1
ATOM 954 C CA . LYS A 1 117 ? 21.818 7.464 0.976 1.00 93.75 117 LYS A CA 1
ATOM 955 C C . LYS A 1 117 ? 22.751 6.425 0.338 1.00 93.75 117 LYS A C 1
ATOM 957 O O . LYS A 1 117 ? 23.561 6.777 -0.502 1.00 93.75 117 LYS A O 1
ATOM 962 N N . LYS 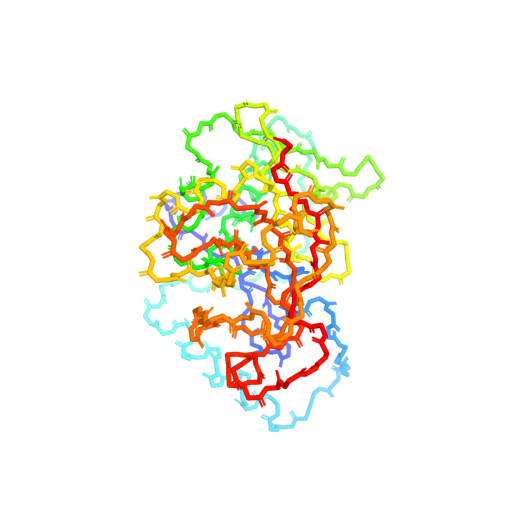A 1 118 ? 22.633 5.148 0.731 1.00 94.19 118 LYS A N 1
ATOM 963 C CA . LYS A 1 118 ? 23.485 4.052 0.236 1.00 94.19 118 LYS A CA 1
ATOM 964 C C . LYS A 1 118 ? 23.043 3.512 -1.125 1.00 94.19 118 LYS A C 1
ATOM 966 O O . LYS A 1 118 ? 23.879 3.095 -1.910 1.00 94.19 118 LYS A O 1
ATOM 971 N N . THR A 1 119 ? 21.734 3.424 -1.356 1.00 90.69 119 THR A N 1
ATOM 972 C CA . THR A 1 119 ? 21.176 2.659 -2.492 1.00 90.69 119 THR A CA 1
ATOM 973 C C . THR A 1 119 ? 20.352 3.501 -3.455 1.00 90.69 119 THR A C 1
ATOM 975 O O . THR A 1 119 ? 19.891 2.978 -4.459 1.00 90.69 119 THR A O 1
ATOM 978 N N . GLY A 1 120 ? 20.070 4.766 -3.132 1.00 91.19 120 GLY A N 1
ATOM 979 C CA . GLY A 1 120 ? 19.178 5.624 -3.916 1.00 91.19 120 GLY A CA 1
ATOM 980 C C . GLY A 1 120 ? 17.697 5.218 -3.882 1.00 91.19 120 GLY A C 1
ATOM 981 O O . GLY A 1 120 ? 16.856 5.960 -4.381 1.00 91.19 120 GLY A O 1
ATOM 982 N N . LYS A 1 121 ? 17.344 4.083 -3.262 1.00 93.06 121 LYS A N 1
ATOM 983 C CA . LYS A 1 121 ? 15.965 3.576 -3.218 1.00 93.06 121 LYS A CA 1
ATOM 984 C C . LYS A 1 121 ? 15.048 4.451 -2.368 1.00 93.06 121 LYS A C 1
ATOM 986 O O . LYS A 1 121 ? 15.455 4.907 -1.295 1.00 93.06 121 LYS A O 1
ATOM 991 N N . ILE A 1 122 ? 13.804 4.615 -2.817 1.00 97.12 122 ILE A N 1
ATOM 992 C CA . ILE A 1 122 ? 12.727 5.309 -2.096 1.00 97.12 122 ILE A CA 1
ATOM 993 C C . ILE A 1 122 ? 12.480 4.615 -0.749 1.00 97.12 122 ILE A C 1
ATOM 995 O O . ILE A 1 122 ? 12.520 3.389 -0.651 1.00 97.12 122 ILE A O 1
ATOM 999 N N . ARG A 1 123 ? 12.272 5.403 0.311 1.00 97.75 123 ARG A N 1
ATOM 1000 C CA . ARG A 1 123 ? 12.009 4.908 1.670 1.00 97.75 123 ARG A CA 1
ATOM 1001 C C . ARG A 1 123 ? 10.732 5.475 2.248 1.00 97.75 123 ARG A C 1
ATOM 1003 O O . ARG A 1 123 ? 9.847 4.698 2.561 1.00 97.75 123 ARG A O 1
ATOM 1010 N N . ASN A 1 124 ? 10.618 6.793 2.346 1.00 98.56 124 ASN A N 1
ATOM 1011 C CA . ASN A 1 124 ? 9.434 7.448 2.897 1.00 98.56 124 ASN A CA 1
ATOM 1012 C C . ASN A 1 124 ? 8.947 8.505 1.913 1.00 98.56 124 ASN A C 1
ATOM 1014 O O . ASN A 1 124 ? 9.766 9.183 1.287 1.00 98.56 124 ASN A O 1
ATOM 1018 N N . ILE A 1 125 ? 7.634 8.656 1.798 1.00 98.69 125 ILE A N 1
ATOM 1019 C CA . ILE A 1 125 ? 7.008 9.686 0.976 1.00 98.69 125 ILE A CA 1
ATOM 1020 C C . ILE A 1 125 ? 6.101 10.530 1.862 1.00 98.69 125 ILE A C 1
ATOM 1022 O O . ILE A 1 125 ? 5.263 10.008 2.602 1.00 98.69 125 ILE A O 1
ATOM 1026 N N . TYR A 1 126 ? 6.294 11.839 1.775 1.00 98.75 126 TYR A N 1
ATOM 1027 C CA . TYR A 1 126 ? 5.556 12.843 2.521 1.00 98.75 126 TYR A CA 1
ATOM 1028 C C . TYR A 1 126 ? 4.742 13.715 1.566 1.00 98.75 126 TYR A C 1
ATOM 1030 O O . TYR A 1 126 ? 5.165 13.942 0.431 1.00 98.75 126 TYR A O 1
ATOM 1038 N N . CYS A 1 127 ? 3.605 14.218 2.042 1.00 98.44 127 CYS A N 1
ATOM 1039 C CA . CYS A 1 127 ? 2.790 15.225 1.367 1.00 98.44 127 CYS A CA 1
ATOM 1040 C C . CYS A 1 127 ? 2.499 16.348 2.359 1.00 98.44 127 CYS A C 1
ATOM 1042 O O . CYS A 1 127 ? 1.945 16.063 3.421 1.00 98.44 127 CYS A O 1
ATOM 1044 N N . ASN A 1 128 ? 2.842 17.596 2.031 1.00 97.25 128 ASN A N 1
ATOM 1045 C CA . ASN A 1 128 ? 2.674 18.746 2.936 1.00 97.25 128 ASN A CA 1
ATOM 1046 C C . ASN A 1 128 ? 3.233 18.445 4.346 1.00 97.25 128 ASN A C 1
ATOM 1048 O O . ASN A 1 128 ? 2.528 18.562 5.347 1.00 97.25 128 ASN A O 1
ATOM 1052 N N . ASP A 1 129 ? 4.467 17.930 4.393 1.00 96.81 129 ASP A N 1
ATOM 1053 C CA . ASP A 1 129 ? 5.206 17.506 5.596 1.00 96.81 12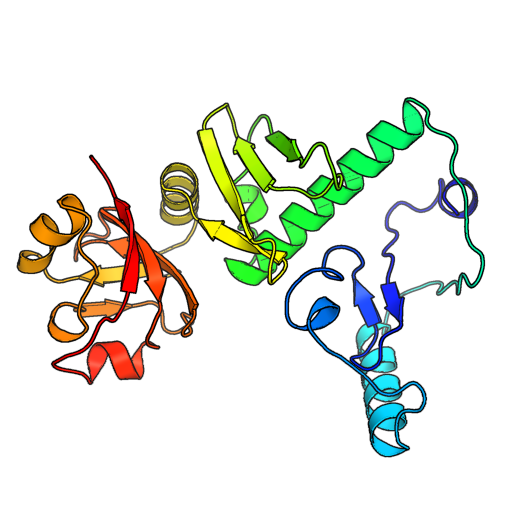9 ASP A CA 1
ATOM 1054 C C . ASP A 1 129 ? 4.591 16.377 6.448 1.00 96.81 129 ASP A C 1
ATOM 1056 O O . ASP A 1 129 ? 5.188 15.948 7.437 1.00 96.81 129 ASP A O 1
ATOM 1060 N N . LYS A 1 130 ? 3.464 15.796 6.031 1.00 98.25 130 LYS A N 1
ATOM 1061 C CA . LYS A 1 130 ? 2.864 14.613 6.665 1.00 98.25 130 LYS A CA 1
ATOM 1062 C C . LYS A 1 130 ? 3.398 13.326 6.056 1.00 98.25 130 LYS A C 1
ATOM 1064 O O . LYS A 1 130 ? 3.579 13.248 4.844 1.00 98.25 130 LYS A O 1
ATOM 1069 N N . HIS A 1 131 ? 3.655 12.306 6.876 1.00 98.50 131 HIS A N 1
ATOM 1070 C CA . HIS A 1 131 ? 4.171 11.019 6.400 1.00 98.50 131 HIS A CA 1
ATOM 1071 C C . HIS A 1 131 ? 3.023 10.182 5.835 1.00 98.50 131 HIS A C 1
ATOM 1073 O O . HIS A 1 131 ? 2.131 9.790 6.576 1.00 98.50 131 HIS A O 1
ATOM 1079 N N . ILE A 1 132 ? 3.045 9.907 4.530 1.00 98.75 132 ILE A N 1
ATOM 1080 C CA . ILE A 1 132 ? 1.912 9.290 3.828 1.00 98.75 132 ILE A CA 1
ATOM 1081 C C . ILE A 1 132 ? 2.145 7.798 3.587 1.00 98.75 132 ILE A C 1
ATOM 1083 O O . ILE A 1 132 ? 1.279 6.980 3.892 1.00 98.75 132 ILE A O 1
ATOM 1087 N N . LEU A 1 133 ? 3.329 7.430 3.088 1.00 98.69 133 LEU A N 1
ATOM 1088 C CA . LEU A 1 133 ? 3.700 6.044 2.787 1.00 98.69 133 LEU A CA 1
ATOM 1089 C C . LEU A 1 133 ? 5.162 5.775 3.137 1.00 98.69 133 LEU A C 1
ATOM 1091 O O . LEU A 1 133 ? 6.017 6.651 2.993 1.00 98.69 133 LEU A O 1
ATOM 1095 N N . SER A 1 134 ? 5.471 4.525 3.480 1.00 98.44 134 SER A N 1
ATOM 1096 C CA . SER A 1 134 ? 6.853 4.024 3.487 1.00 98.44 134 SER A CA 1
ATOM 1097 C C . SER A 1 134 ? 7.001 2.834 2.548 1.00 98.44 134 SER A C 1
ATOM 1099 O O . SER A 1 134 ? 6.187 1.918 2.575 1.00 98.44 134 SER A O 1
ATOM 1101 N N . MET A 1 135 ? 8.041 2.820 1.720 1.00 98.00 135 MET A N 1
ATOM 1102 C CA . MET A 1 135 ? 8.349 1.719 0.814 1.00 98.00 135 MET A CA 1
ATOM 1103 C C . MET A 1 135 ? 9.091 0.605 1.553 1.00 98.00 135 MET A C 1
ATOM 1105 O O . MET A 1 135 ? 10.126 0.823 2.196 1.00 98.00 135 MET A O 1
ATOM 1109 N N . ARG A 1 136 ? 8.572 -0.614 1.437 1.00 96.38 136 ARG A N 1
ATOM 1110 C CA . ARG A 1 136 ? 9.175 -1.822 1.991 1.00 96.38 136 ARG A CA 1
ATOM 1111 C C . ARG A 1 136 ? 10.314 -2.280 1.090 1.00 96.38 136 ARG A C 1
ATOM 1113 O O . ARG A 1 136 ? 10.156 -2.460 -0.110 1.00 96.38 136 ARG A O 1
ATOM 1120 N N . ALA A 1 137 ? 11.475 -2.519 1.692 1.00 93.56 137 ALA A N 1
ATOM 1121 C CA . ALA A 1 137 ? 12.664 -2.932 0.948 1.00 93.56 137 ALA A CA 1
ATOM 1122 C C . ALA A 1 137 ? 12.561 -4.346 0.352 1.00 93.56 137 ALA A C 1
ATOM 1124 O O . ALA A 1 137 ? 13.245 -4.626 -0.625 1.00 93.56 137 ALA A O 1
ATOM 1125 N N . GLY A 1 138 ? 11.769 -5.229 0.972 1.00 94.06 138 GLY A N 1
ATOM 1126 C CA . GLY A 1 138 ? 11.692 -6.640 0.585 1.00 94.06 138 GLY A CA 1
ATOM 1127 C C . GLY A 1 138 ? 10.856 -6.891 -0.668 1.00 94.06 138 GLY A C 1
ATOM 1128 O O . GLY A 1 138 ? 11.230 -7.718 -1.490 1.00 94.06 138 GLY A O 1
ATOM 1129 N N . ASP A 1 139 ? 9.750 -6.168 -0.830 1.00 95.62 139 ASP A N 1
ATOM 1130 C CA . ASP A 1 139 ? 8.746 -6.440 -1.867 1.00 95.62 139 ASP A CA 1
ATOM 1131 C C . ASP A 1 139 ? 8.342 -5.203 -2.684 1.00 95.62 139 ASP A C 1
ATOM 1133 O O . ASP A 1 139 ? 7.447 -5.288 -3.518 1.00 95.62 139 ASP A O 1
ATOM 1137 N N . GLY A 1 140 ? 8.968 -4.045 -2.450 1.00 96.25 140 GLY A N 1
ATOM 1138 C CA . GLY A 1 140 ? 8.707 -2.815 -3.205 1.00 96.25 140 GLY A CA 1
ATOM 1139 C C . GLY A 1 140 ? 7.314 -2.213 -2.991 1.00 96.25 140 GLY A C 1
ATOM 1140 O O . GLY A 1 140 ? 6.992 -1.205 -3.609 1.00 96.25 140 GLY A O 1
ATOM 1141 N N . MET A 1 141 ? 6.493 -2.785 -2.108 1.00 97.62 141 MET A N 1
ATOM 1142 C CA . MET A 1 141 ? 5.152 -2.287 -1.796 1.00 97.62 141 MET A CA 1
ATOM 1143 C C . MET A 1 141 ? 5.194 -1.242 -0.676 1.00 97.62 141 MET A C 1
ATOM 1145 O O . MET A 1 141 ? 6.197 -1.081 0.026 1.00 97.62 141 MET A O 1
ATOM 1149 N N . PHE A 1 142 ? 4.082 -0.550 -0.448 1.00 98.56 142 PHE A N 1
ATOM 1150 C CA . PHE A 1 142 ? 3.971 0.457 0.597 1.00 98.56 142 PHE A CA 1
ATOM 1151 C C . PHE A 1 142 ? 3.418 -0.083 1.917 1.00 98.56 142 PHE A C 1
ATOM 1153 O O . PHE A 1 142 ? 2.639 -1.034 1.967 1.00 98.56 142 PHE A O 1
ATOM 1160 N N . THR A 1 143 ? 3.830 0.547 3.012 1.00 98.38 143 THR A N 1
ATOM 1161 C CA . THR A 1 143 ? 3.113 0.545 4.287 1.00 98.38 143 THR A CA 1
ATOM 1162 C C . THR A 1 143 ? 2.341 1.846 4.394 1.00 98.38 143 THR A C 1
ATOM 1164 O O . THR A 1 143 ? 2.937 2.912 4.186 1.00 98.38 143 THR A O 1
ATOM 1167 N N . LEU A 1 144 ? 1.062 1.763 4.741 1.00 98.56 144 LEU A N 1
ATOM 1168 C CA . LEU A 1 144 ? 0.205 2.931 4.890 1.00 98.56 144 LEU A CA 1
ATOM 1169 C C . LEU A 1 144 ? 0.458 3.600 6.246 1.00 98.56 144 LEU A C 1
ATOM 1171 O O . LEU A 1 144 ? 0.634 2.925 7.262 1.00 98.56 144 LEU A O 1
ATOM 1175 N N . LYS A 1 145 ? 0.520 4.931 6.245 1.00 98.38 145 LYS A N 1
ATOM 1176 C CA . LYS A 1 145 ? 0.663 5.760 7.448 1.00 98.38 145 LYS A CA 1
ATOM 1177 C C . LYS A 1 145 ? -0.656 6.414 7.806 1.00 98.38 145 LYS A C 1
ATOM 1179 O O . LYS A 1 145 ? -1.509 6.560 6.932 1.00 98.38 145 LYS A O 1
ATOM 1184 N N . LEU A 1 146 ? -0.817 6.821 9.064 1.00 97.75 146 LEU A N 1
ATOM 1185 C CA . LEU A 1 146 ? -2.096 7.346 9.548 1.00 97.75 146 LEU A CA 1
ATOM 1186 C C . LEU A 1 146 ? -2.595 8.555 8.731 1.00 97.75 146 LEU A C 1
ATOM 1188 O O . LEU A 1 146 ? -3.748 8.567 8.309 1.00 97.75 146 LEU A O 1
ATOM 1192 N N . ASP A 1 147 ? -1.721 9.519 8.414 1.00 98.31 147 ASP A N 1
ATOM 1193 C CA . ASP A 1 147 ? -2.079 10.668 7.564 1.00 98.31 147 ASP A CA 1
ATOM 1194 C C . ASP A 1 147 ? -2.452 10.256 6.128 1.00 98.31 147 ASP A C 1
ATOM 1196 O O . ASP A 1 147 ? -3.297 10.889 5.495 1.00 98.31 147 ASP A O 1
ATOM 1200 N N . GLY A 1 148 ? -1.835 9.194 5.601 1.00 98.44 148 GLY A N 1
ATOM 1201 C CA . GLY A 1 148 ? -2.198 8.630 4.302 1.00 98.44 148 GLY A CA 1
ATOM 1202 C C . GLY A 1 148 ? -3.550 7.927 4.331 1.00 98.44 148 GLY A C 1
ATOM 1203 O O . GLY A 1 148 ? -4.350 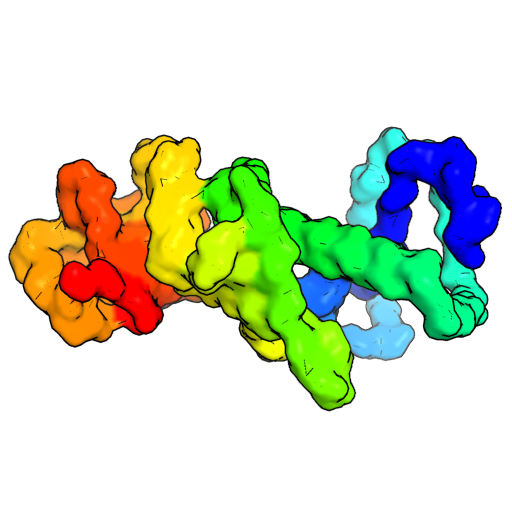8.090 3.413 1.00 98.44 148 GLY A O 1
ATOM 1204 N N . ALA A 1 149 ? -3.840 7.193 5.403 1.00 98.31 149 ALA A N 1
ATOM 1205 C CA . ALA A 1 149 ? -5.132 6.551 5.577 1.00 98.31 149 ALA A CA 1
ATOM 1206 C C . ALA A 1 149 ? -6.268 7.545 5.733 1.00 98.31 149 ALA A C 1
ATOM 1208 O O . ALA A 1 149 ? -7.314 7.304 5.150 1.00 98.31 149 ALA A O 1
ATOM 1209 N N . LEU A 1 150 ? -6.060 8.670 6.422 1.00 98.25 150 LEU A N 1
ATOM 1210 C CA . LEU A 1 150 ? -7.062 9.734 6.482 1.00 98.25 150 LEU A CA 1
ATOM 1211 C C . LEU A 1 150 ? -7.444 10.216 5.071 1.00 98.25 150 LEU A C 1
ATOM 1213 O O . LEU A 1 150 ? -8.620 10.289 4.738 1.00 98.25 150 LEU A O 1
ATOM 1217 N N . LYS A 1 151 ? -6.455 10.441 4.197 1.00 98.56 151 LYS A N 1
ATOM 1218 C CA . LYS A 1 151 ? -6.705 10.844 2.802 1.00 98.56 151 LYS A CA 1
ATOM 1219 C C . LYS A 1 151 ? -7.453 9.781 1.995 1.00 98.56 151 LYS A C 1
ATOM 1221 O O . LYS A 1 151 ? -8.348 10.109 1.220 1.00 98.56 151 LYS A O 1
ATOM 1226 N N . LEU A 1 152 ? -7.079 8.508 2.143 1.00 98.69 152 LEU A N 1
ATOM 1227 C CA . LEU A 1 152 ? -7.758 7.407 1.449 1.00 98.69 152 LEU A CA 1
ATOM 1228 C C . LEU A 1 152 ? -9.171 7.170 1.984 1.00 98.69 152 LEU A C 1
ATOM 1230 O O . LEU A 1 152 ? -10.070 6.867 1.204 1.00 98.69 152 LEU A O 1
ATOM 1234 N N . HIS A 1 153 ? -9.359 7.326 3.293 1.00 98.62 153 HIS A N 1
ATOM 1235 C CA . HIS A 1 153 ? -10.643 7.236 3.977 1.00 98.62 153 HIS A CA 1
ATOM 1236 C C . HIS A 1 153 ? -11.609 8.306 3.459 1.00 98.62 153 HIS A C 1
ATOM 1238 O O . HIS A 1 153 ? -12.705 7.967 3.021 1.00 98.62 153 HIS A O 1
ATOM 1244 N N . GLU A 1 154 ? -11.172 9.563 3.380 1.00 98.19 154 GLU A N 1
ATOM 1245 C CA . GLU A 1 154 ? -11.973 10.665 2.828 1.00 98.19 154 GLU A CA 1
ATOM 1246 C C . GLU A 1 154 ? -12.298 10.482 1.335 1.00 98.19 154 GLU A C 1
ATOM 1248 O O . GLU A 1 154 ? -13.378 10.855 0.875 1.00 98.19 154 GLU A O 1
ATOM 1253 N N . TYR A 1 155 ? -11.364 9.925 0.558 1.00 98.44 155 TYR A N 1
ATOM 1254 C CA . TYR A 1 155 ? -11.510 9.805 -0.892 1.00 98.44 155 TYR A CA 1
ATOM 1255 C C . TYR A 1 155 ? -12.377 8.619 -1.324 1.00 98.44 155 TYR A C 1
ATOM 1257 O O . TYR A 1 155 ? -13.254 8.754 -2.183 1.00 98.44 155 TYR A O 1
ATOM 1265 N N . PHE A 1 156 ? -12.101 7.432 -0.784 1.00 98.38 156 PHE A N 1
ATOM 1266 C CA . PHE A 1 156 ? -12.786 6.218 -1.194 1.00 98.38 156 PHE A CA 1
ATOM 1267 C C . PHE A 1 156 ? -14.067 6.016 -0.394 1.00 98.38 156 PHE A C 1
ATOM 1269 O O . PHE A 1 156 ? -14.068 6.106 0.831 1.00 98.38 156 PHE A O 1
ATOM 1276 N N . LYS A 1 157 ? -15.151 5.665 -1.090 1.00 98.12 157 LYS A N 1
ATOM 1277 C CA . LYS A 1 157 ? -16.438 5.366 -0.456 1.00 98.12 157 LYS A CA 1
ATOM 1278 C C . LYS A 1 157 ? -16.332 4.132 0.435 1.00 98.12 157 LYS A C 1
ATOM 1280 O O . LYS A 1 157 ? -15.716 3.140 0.051 1.00 98.12 157 LYS A O 1
ATOM 1285 N N . TYR A 1 158 ? -17.004 4.179 1.579 1.00 97.88 158 TYR A N 1
ATOM 1286 C CA . TYR A 1 158 ? -17.233 3.006 2.415 1.00 97.88 158 TYR A CA 1
ATOM 1287 C C . TYR A 1 158 ? -17.832 1.840 1.588 1.00 97.88 158 TYR A C 1
ATOM 1289 O O . TYR A 1 158 ? -18.716 2.096 0.761 1.00 97.88 158 TYR A O 1
ATOM 1297 N N . PRO A 1 159 ? -17.388 0.580 1.783 1.00 97.75 159 PRO A N 1
ATOM 1298 C CA . PRO A 1 159 ? -16.397 0.120 2.762 1.00 97.75 159 PRO A CA 1
ATOM 1299 C C . PRO A 1 159 ? -14.966 0.001 2.205 1.00 97.75 159 PRO A C 1
ATOM 1301 O O . PRO A 1 159 ? -14.155 -0.694 2.796 1.00 97.75 159 PRO A O 1
ATOM 1304 N N . TYR A 1 160 ? -14.609 0.642 1.090 1.00 98.50 16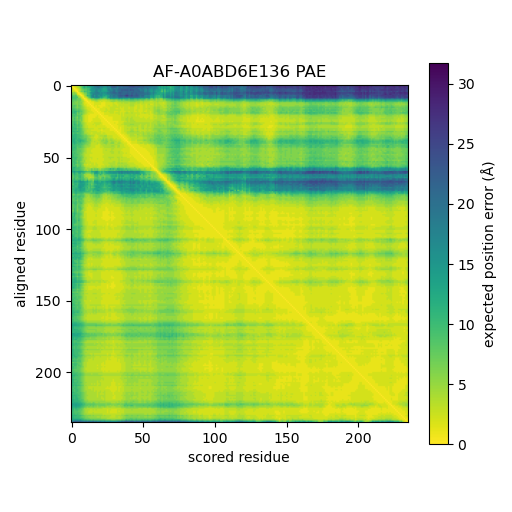0 TYR A N 1
ATOM 1305 C CA . TYR A 1 160 ? -13.341 0.389 0.389 1.00 98.50 160 TYR A CA 1
ATOM 1306 C C . TYR A 1 160 ? -12.093 0.576 1.277 1.00 98.50 160 TYR A C 1
ATOM 1308 O O . TYR A 1 160 ? -11.937 1.626 1.903 1.00 98.50 160 TYR A O 1
ATOM 1316 N N . LEU A 1 161 ? -11.201 -0.421 1.325 1.00 98.56 161 LEU A N 1
ATOM 1317 C CA . LEU A 1 161 ? -10.049 -0.543 2.241 1.00 98.56 161 LEU A CA 1
ATOM 1318 C C . LEU A 1 161 ? -10.381 -0.633 3.745 1.00 98.56 161 LEU A C 1
ATOM 1320 O O . LEU A 1 161 ? -9.449 -0.663 4.554 1.00 98.56 161 LEU A O 1
ATOM 1324 N N . ARG A 1 162 ? -11.656 -0.666 4.159 1.00 98.75 162 ARG A N 1
ATOM 1325 C CA . ARG A 1 162 ? -12.036 -0.708 5.581 1.00 98.75 162 ARG A CA 1
ATOM 1326 C C . ARG A 1 162 ? -12.048 -2.128 6.138 1.00 98.75 162 ARG A C 1
ATOM 1328 O O . ARG A 1 162 ? -12.500 -3.069 5.491 1.00 98.75 162 ARG A O 1
ATOM 1335 N N . VAL A 1 163 ? -11.652 -2.231 7.402 1.00 98.81 163 VAL A N 1
ATOM 1336 C CA . VAL A 1 163 ? -12.019 -3.310 8.323 1.00 98.81 163 VAL A CA 1
ATOM 1337 C C . VAL A 1 163 ? -12.819 -2.679 9.458 1.00 98.81 163 VAL A C 1
ATOM 1339 O O . VAL A 1 163 ? -12.292 -1.841 10.192 1.00 98.81 163 VAL A O 1
ATOM 1342 N N . ILE A 1 164 ? -14.089 -3.061 9.568 1.00 98.81 164 ILE A N 1
ATOM 1343 C CA . ILE A 1 164 ? -15.051 -2.515 10.520 1.00 98.81 164 ILE A CA 1
ATOM 1344 C C . ILE A 1 164 ? -15.034 -3.374 11.775 1.00 98.81 164 ILE A C 1
ATOM 1346 O O . ILE A 1 164 ? -15.212 -4.591 11.701 1.00 98.81 164 ILE A O 1
ATOM 1350 N N . ILE A 1 165 ? -14.837 -2.746 12.931 1.00 98.62 165 ILE A N 1
ATOM 1351 C CA . ILE A 1 165 ? -14.803 -3.440 14.218 1.00 98.62 165 ILE A CA 1
ATOM 1352 C C . ILE A 1 165 ? -15.968 -3.030 15.114 1.00 98.62 165 ILE A C 1
ATOM 1354 O O . ILE A 1 165 ? -16.468 -1.908 15.045 1.00 98.62 165 ILE A O 1
ATOM 1358 N N . GLN A 1 166 ? -16.351 -3.944 16.000 1.00 97.88 166 GLN A N 1
ATOM 1359 C CA . GLN A 1 166 ? -17.347 -3.695 17.035 1.00 97.88 166 GLN A CA 1
ATOM 1360 C C . GLN A 1 166 ? -16.876 -2.586 17.979 1.00 97.88 166 GLN A C 1
ATOM 1362 O O . GLN A 1 166 ? -15.689 -2.489 18.307 1.00 97.88 166 GLN A O 1
ATOM 1367 N N . LYS A 1 167 ? -17.822 -1.798 18.496 1.00 96.19 167 LYS A N 1
ATOM 1368 C CA . LYS A 1 167 ? -17.549 -0.713 19.452 1.00 96.19 167 LYS A CA 1
ATOM 1369 C C . LYS A 1 167 ? -16.700 -1.145 20.659 1.00 96.19 167 LYS A C 1
ATOM 1371 O O . LYS A 1 167 ? -15.822 -0.398 21.087 1.00 96.19 167 LYS A O 1
ATOM 1376 N N . ASP A 1 168 ? -16.917 -2.353 21.172 1.00 94.12 168 ASP A N 1
ATOM 1377 C CA . ASP A 1 168 ? -16.195 -2.882 22.337 1.00 94.12 168 ASP A CA 1
ATOM 1378 C C . ASP A 1 168 ? -14.704 -3.123 22.055 1.00 94.12 168 ASP A C 1
ATOM 1380 O O . ASP A 1 168 ? -13.890 -3.167 22.977 1.00 94.12 168 ASP A O 1
ATOM 1384 N N . ALA A 1 169 ? -14.322 -3.240 20.780 1.00 95.75 169 ALA A N 1
ATOM 1385 C CA . ALA A 1 169 ? -12.939 -3.425 20.366 1.00 95.75 169 ALA A CA 1
ATOM 1386 C C . ALA A 1 169 ? -12.157 -2.103 20.237 1.00 95.75 169 ALA A C 1
ATOM 1388 O O . ALA A 1 169 ? -10.924 -2.119 20.230 1.00 95.75 169 ALA A O 1
ATOM 1389 N N . VAL A 1 170 ? -12.850 -0.960 20.161 1.00 96.69 170 VAL A N 1
ATOM 1390 C CA . VAL A 1 170 ? -12.254 0.364 19.909 1.00 96.69 170 VAL A CA 1
ATOM 1391 C C . VAL A 1 170 ? -11.149 0.733 20.910 1.00 96.69 170 VAL A C 1
ATOM 1393 O O . VAL A 1 170 ? -10.068 1.113 20.450 1.00 96.69 170 VAL A O 1
ATOM 1396 N N . PRO A 1 171 ? -11.326 0.577 22.241 1.00 96.00 171 PRO A N 1
ATOM 1397 C CA . PRO A 1 171 ? -10.281 0.938 23.203 1.00 96.00 171 PRO A CA 1
ATOM 1398 C C . PRO A 1 171 ? -8.975 0.171 22.973 1.00 96.00 171 PRO A C 1
ATOM 1400 O O . PRO A 1 171 ? -7.892 0.736 23.084 1.00 96.00 171 PRO A O 1
ATOM 1403 N N . PHE A 1 172 ? -9.061 -1.098 22.562 1.00 95.75 172 PHE A N 1
ATOM 1404 C CA . PHE A 1 172 ? -7.876 -1.910 22.292 1.00 95.75 172 PHE A CA 1
ATOM 1405 C C . PHE A 1 172 ? -7.092 -1.402 21.080 1.00 95.75 172 PHE A C 1
ATOM 1407 O O . PHE A 1 172 ? -5.865 -1.485 21.074 1.00 95.75 172 PHE A O 1
ATOM 1414 N N . ILE A 1 173 ? -7.769 -0.868 20.060 1.00 95.44 173 ILE A N 1
ATOM 1415 C CA . ILE A 1 173 ? -7.094 -0.322 18.875 1.00 95.44 173 ILE A CA 1
ATOM 1416 C C . ILE A 1 173 ? -6.424 1.013 19.193 1.00 95.44 173 ILE A C 1
ATOM 1418 O O . ILE A 1 173 ? -5.302 1.239 18.744 1.00 95.44 173 ILE A O 1
ATOM 1422 N N . ILE A 1 174 ? -7.059 1.850 20.017 1.00 94.00 174 ILE A N 1
ATOM 1423 C CA . ILE A 1 174 ? -6.466 3.100 20.521 1.00 94.00 174 ILE A CA 1
ATOM 1424 C C . ILE A 1 174 ? -5.231 2.810 21.395 1.00 94.00 174 ILE A C 1
ATOM 1426 O O . ILE A 1 174 ? -4.263 3.561 21.358 1.00 94.00 174 ILE A O 1
ATOM 1430 N N . ASP A 1 175 ? -5.199 1.668 22.088 1.00 93.94 175 ASP A N 1
ATOM 1431 C CA . ASP A 1 175 ? -4.016 1.166 22.807 1.00 93.94 175 ASP A CA 1
ATOM 1432 C C . ASP A 1 175 ? -2.978 0.468 21.894 1.00 93.94 175 ASP A C 1
ATOM 1434 O O . ASP A 1 175 ? -2.026 -0.166 22.370 1.00 93.94 175 ASP A O 1
ATOM 1438 N N . GLY A 1 176 ? -3.168 0.517 20.571 1.00 93.44 176 GLY A N 1
ATOM 1439 C CA . GLY A 1 176 ? -2.274 -0.073 19.573 1.00 93.44 176 GLY A CA 1
ATOM 1440 C C . GLY A 1 176 ? -2.297 -1.603 19.507 1.00 93.44 176 GLY A C 1
ATOM 1441 O O . GLY A 1 176 ? -1.386 -2.216 18.940 1.00 93.44 176 GLY A O 1
ATOM 1442 N N . LYS A 1 177 ? -3.309 -2.260 20.089 1.00 97.06 177 LYS A N 1
ATOM 1443 C CA . LYS A 1 177 ? -3.486 -3.716 19.986 1.00 97.06 177 LYS A CA 1
ATOM 1444 C C . LYS A 1 177 ? -4.011 -4.094 18.604 1.00 97.06 177 LYS A C 1
ATOM 1446 O O . LYS A 1 177 ? -4.641 -3.308 17.912 1.00 97.06 177 LYS A O 1
ATOM 1451 N N . SER A 1 178 ? -3.735 -5.328 18.195 1.00 97.69 178 SER A N 1
ATOM 1452 C CA . SER A 1 178 ? -4.197 -5.865 16.909 1.00 97.69 178 SER A CA 1
ATOM 1453 C C . SER A 1 178 ? -5.683 -6.241 16.936 1.00 97.69 178 SER A C 1
ATOM 1455 O O . SER A 1 178 ? -6.215 -6.587 17.991 1.00 97.69 178 SER A O 1
ATOM 1457 N N . VAL A 1 179 ? -6.336 -6.223 15.771 1.00 98.31 179 VAL A N 1
ATOM 1458 C CA . VAL A 1 179 ? -7.744 -6.624 15.617 1.00 98.31 179 VAL A CA 1
ATOM 1459 C C . VAL A 1 179 ? -7.824 -8.149 15.559 1.00 98.31 179 VAL A C 1
ATOM 1461 O O . VAL A 1 179 ? -7.139 -8.778 14.748 1.00 98.31 179 VAL A O 1
ATOM 1464 N N . PHE A 1 180 ? -8.677 -8.746 16.387 1.00 98.25 180 PHE A N 1
ATOM 1465 C CA . PHE A 1 180 ? -9.005 -10.174 16.332 1.00 98.25 180 PHE A CA 1
ATOM 1466 C C . PHE A 1 180 ? -10.297 -10.403 15.543 1.00 98.25 180 PHE A C 1
ATOM 1468 O O . PHE A 1 180 ? -11.190 -9.563 15.595 1.00 98.25 180 PHE A O 1
ATOM 1475 N N . ALA A 1 181 ? -10.397 -11.542 14.852 1.00 98.19 181 ALA A N 1
ATOM 1476 C CA . ALA A 1 181 ? -11.504 -11.862 13.946 1.00 98.19 181 ALA A CA 1
ATOM 1477 C C . ALA A 1 181 ? -12.885 -11.749 14.612 1.00 98.19 181 ALA A C 1
ATOM 1479 O O . ALA A 1 181 ? -13.747 -11.060 14.087 1.00 98.19 181 ALA A O 1
ATOM 1480 N N . LYS A 1 182 ? -13.038 -12.251 15.845 1.00 97.69 182 LYS A N 1
ATOM 1481 C CA . LYS A 1 182 ? -14.284 -12.147 16.633 1.00 97.69 182 LYS A CA 1
ATOM 1482 C C . LYS A 1 182 ? -14.835 -10.730 16.843 1.00 97.69 182 LYS A C 1
ATOM 1484 O O . LYS A 1 182 ? -15.976 -10.578 17.264 1.00 97.69 182 LYS A O 1
ATOM 1489 N N . PHE A 1 183 ? -14.004 -9.706 16.650 1.00 98.12 183 PHE A N 1
ATOM 1490 C CA . PHE A 1 183 ? -14.392 -8.306 16.795 1.00 98.12 183 PHE A CA 1
ATOM 1491 C C . PHE A 1 183 ? -14.670 -7.617 15.456 1.00 98.12 183 PHE A C 1
ATOM 1493 O O . PHE A 1 183 ? -15.066 -6.454 15.461 1.00 98.12 183 PHE A O 1
ATOM 1500 N N . VAL A 1 184 ? -14.441 -8.286 14.325 1.00 98.50 184 VAL A N 1
ATOM 1501 C CA . VAL A 1 184 ? -14.738 -7.750 12.995 1.00 98.50 184 VAL A CA 1
ATOM 1502 C C . VAL A 1 184 ? -16.236 -7.895 12.732 1.00 98.50 184 VAL A C 1
ATOM 1504 O O . VAL A 1 184 ? -16.794 -8.976 12.881 1.00 98.50 184 VAL A O 1
ATOM 1507 N N . VAL A 1 185 ? -16.885 -6.792 12.363 1.00 98.25 185 VAL A N 1
ATOM 1508 C CA . VAL A 1 185 ? -18.303 -6.761 11.963 1.00 98.25 185 VAL A CA 1
ATOM 1509 C C . VAL A 1 185 ? -18.430 -6.996 10.465 1.00 98.25 185 VAL A C 1
ATOM 1511 O O . VAL A 1 185 ? -19.260 -7.785 10.027 1.00 98.25 185 VAL A O 1
ATOM 1514 N N . ASP A 1 186 ? -17.609 -6.291 9.687 1.00 98.56 186 ASP A N 1
ATOM 1515 C CA . ASP A 1 186 ? -17.552 -6.388 8.232 1.00 98.56 186 ASP A CA 1
ATOM 1516 C C . ASP A 1 186 ? -16.192 -5.881 7.715 1.00 98.56 186 ASP A C 1
ATOM 1518 O O . ASP A 1 186 ? -15.407 -5.287 8.460 1.00 98.56 186 ASP A O 1
ATOM 1522 N N . CYS A 1 187 ? -15.884 -6.094 6.439 1.00 98.56 187 CYS A N 1
ATOM 1523 C CA . CYS A 1 187 ? -14.751 -5.461 5.761 1.00 98.56 187 CYS A CA 1
ATOM 1524 C C . CYS A 1 187 ? -14.969 -5.373 4.243 1.00 98.56 187 CYS A C 1
ATOM 1526 O O . CYS A 1 187 ? -15.914 -5.953 3.705 1.00 98.56 187 CYS A O 1
ATOM 1528 N N . ASP A 1 188 ? -14.101 -4.638 3.545 1.00 98.62 188 ASP A N 1
ATOM 1529 C CA . ASP A 1 188 ? -14.065 -4.619 2.077 1.00 98.62 188 ASP A CA 1
ATOM 1530 C C . ASP A 1 188 ? -13.803 -6.022 1.503 1.00 98.62 188 ASP A C 1
ATOM 1532 O O . ASP A 1 188 ? -12.770 -6.640 1.771 1.00 98.62 188 ASP A O 1
ATOM 1536 N N . ASP A 1 189 ? -14.707 -6.495 0.643 1.00 97.81 189 ASP A N 1
ATOM 1537 C CA . ASP A 1 189 ? -14.630 -7.773 -0.077 1.00 97.81 189 ASP A CA 1
ATOM 1538 C C . ASP A 1 189 ? -13.348 -7.930 -0.904 1.00 97.81 189 ASP A C 1
ATOM 1540 O O . ASP A 1 189 ? -12.941 -9.053 -1.223 1.00 97.81 189 ASP A O 1
ATOM 1544 N N . ASN A 1 190 ? -12.710 -6.822 -1.286 1.00 97.19 190 ASN A N 1
ATOM 1545 C CA . ASN A 1 190 ? -11.494 -6.828 -2.091 1.00 97.19 190 ASN A CA 1
ATOM 1546 C C . ASN A 1 190 ? -10.217 -6.955 -1.264 1.00 97.19 190 ASN A C 1
ATOM 1548 O O . ASN A 1 190 ? -9.188 -7.294 -1.846 1.00 97.19 190 ASN A O 1
ATOM 1552 N N . LEU A 1 191 ? -10.271 -6.762 0.059 1.00 98.19 191 LEU A N 1
ATOM 1553 C CA . LEU A 1 191 ? -9.097 -6.950 0.905 1.00 98.19 191 LEU A CA 1
ATOM 1554 C C . LEU A 1 191 ? -8.631 -8.406 0.857 1.00 98.19 191 LEU A C 1
ATOM 1556 O O . LEU A 1 191 ? -9.413 -9.365 0.926 1.00 98.19 191 LEU A O 1
ATOM 1560 N N . ARG A 1 192 ? -7.323 -8.575 0.714 1.00 98.12 192 ARG A N 1
ATOM 1561 C CA . ARG A 1 192 ? -6.638 -9.861 0.742 1.00 98.12 192 ARG A CA 1
ATOM 1562 C C . ARG A 1 192 ? -5.685 -9.917 1.930 1.00 98.12 192 ARG A C 1
ATOM 1564 O O . ARG A 1 192 ? -5.268 -8.879 2.455 1.00 98.12 192 ARG A O 1
ATOM 1571 N N . PRO A 1 193 ? -5.300 -11.130 2.366 1.00 98.44 193 PRO A N 1
ATOM 1572 C CA . PRO A 1 193 ? -4.226 -11.273 3.326 1.00 98.44 193 PRO A CA 1
ATOM 1573 C C . PRO A 1 193 ? -3.012 -10.487 2.842 1.00 98.44 193 PRO A C 1
ATOM 1575 O O . PRO A 1 193 ? -2.629 -10.571 1.677 1.00 98.44 193 PRO A O 1
ATOM 1578 N N . TYR A 1 194 ? -2.417 -9.744 3.768 1.00 97.69 194 TYR A N 1
ATOM 1579 C CA . TYR A 1 194 ? -1.263 -8.878 3.586 1.00 97.69 194 TYR A CA 1
ATOM 1580 C C . TYR A 1 194 ? -1.475 -7.510 2.941 1.00 97.69 194 TYR A C 1
ATOM 1582 O O . TYR A 1 194 ? -0.493 -6.753 2.910 1.00 97.69 194 TYR A O 1
ATOM 1590 N N . ASP A 1 195 ? -2.695 -7.168 2.533 1.00 98.38 195 ASP A N 1
ATOM 1591 C CA . ASP A 1 195 ? -3.036 -5.801 2.146 1.00 98.38 195 ASP A CA 1
ATOM 1592 C C . ASP A 1 195 ? -2.958 -4.858 3.346 1.00 98.38 195 ASP A C 1
ATOM 1594 O O . ASP A 1 195 ? -3.114 -5.264 4.502 1.00 98.38 195 ASP A O 1
ATOM 1598 N N . GLU A 1 196 ? -2.690 -3.583 3.077 1.00 98.56 196 GLU A N 1
ATOM 1599 C CA . GLU A 1 196 ? -2.849 -2.558 4.104 1.00 98.56 196 GLU A CA 1
ATOM 1600 C C . GLU A 1 196 ? -4.317 -2.137 4.143 1.00 98.56 196 GLU A C 1
ATOM 1602 O O . GLU A 1 196 ? -4.945 -1.967 3.099 1.00 98.56 196 GLU A O 1
ATOM 1607 N N . CYS A 1 197 ? -4.844 -1.931 5.341 1.00 98.75 197 CYS A N 1
ATOM 1608 C CA . CYS A 1 197 ? -6.238 -1.579 5.545 1.00 98.75 197 CYS A CA 1
ATOM 1609 C C . CYS A 1 197 ? -6.390 -0.421 6.526 1.00 98.75 197 CYS A C 1
ATOM 1611 O O . CYS A 1 197 ? -5.506 -0.121 7.338 1.00 98.75 197 CYS A O 1
ATOM 1613 N N . ILE A 1 198 ? -7.564 0.191 6.459 1.00 98.81 198 ILE A N 1
ATOM 1614 C CA . ILE A 1 198 ? -8.039 1.244 7.340 1.00 98.81 198 ILE A CA 1
ATOM 1615 C C . ILE A 1 198 ? -8.969 0.595 8.363 1.00 98.81 198 ILE A C 1
ATOM 1617 O O . ILE A 1 198 ? -9.915 -0.094 7.997 1.00 98.81 198 ILE A O 1
ATOM 1621 N N . ILE A 1 199 ? -8.693 0.778 9.647 1.00 98.81 199 ILE A N 1
ATOM 1622 C CA . ILE A 1 199 ? -9.507 0.214 10.725 1.00 98.81 199 ILE A CA 1
ATOM 1623 C C . ILE A 1 199 ? -10.493 1.286 11.160 1.00 98.81 199 ILE A C 1
ATOM 1625 O O . ILE A 1 199 ? -10.071 2.396 11.497 1.00 98.81 199 ILE A O 1
ATOM 1629 N N . VAL A 1 200 ? -11.780 0.952 11.151 1.00 98.81 200 VAL A N 1
ATOM 1630 C CA . VAL A 1 200 ? -12.863 1.878 11.497 1.00 98.81 200 VAL A CA 1
ATOM 1631 C C . VAL A 1 200 ? -13.853 1.245 12.467 1.00 98.81 200 VAL A C 1
ATOM 1633 O O . VAL A 1 200 ? -13.938 0.020 12.562 1.00 98.81 200 VAL A O 1
ATOM 1636 N N . ASP A 1 201 ? -14.607 2.075 13.183 1.00 98.31 201 ASP A N 1
ATOM 1637 C CA . ASP A 1 201 ? -15.799 1.618 13.902 1.00 98.31 201 ASP A CA 1
ATOM 1638 C C . ASP A 1 201 ? -17.018 1.503 12.965 1.00 98.31 201 ASP A C 1
ATOM 1640 O O . ASP A 1 201 ? -16.965 1.835 11.780 1.00 98.31 201 ASP A O 1
ATOM 1644 N N . GLU A 1 202 ? -18.152 1.054 13.502 1.00 97.94 202 GLU A N 1
ATOM 1645 C CA . GLU A 1 202 ? -19.422 0.912 12.768 1.00 97.94 202 GLU A CA 1
ATOM 1646 C C . GLU A 1 202 ? -19.979 2.237 12.204 1.00 97.94 202 GLU A C 1
ATOM 1648 O O . GLU A 1 202 ? -20.919 2.224 11.410 1.00 97.94 202 GLU A O 1
ATOM 1653 N N . LYS A 1 203 ? -19.418 3.390 12.594 1.00 97.94 203 LYS A N 1
ATOM 1654 C CA . LYS A 1 203 ? -19.777 4.721 12.079 1.00 97.94 203 LYS A CA 1
ATOM 1655 C C . LYS A 1 203 ? -18.793 5.228 11.018 1.00 97.94 203 LYS A C 1
ATOM 1657 O O . LYS A 1 203 ? -18.860 6.401 10.658 1.00 97.94 203 LYS A O 1
ATOM 1662 N N . ASP A 1 204 ? -17.901 4.364 10.530 1.00 98.25 204 ASP A N 1
ATOM 1663 C CA . ASP A 1 204 ? -16.790 4.701 9.630 1.00 98.25 204 ASP A CA 1
ATOM 1664 C C . ASP A 1 204 ? -15.824 5.737 10.243 1.00 98.25 204 ASP A C 1
ATOM 1666 O O . ASP A 1 204 ? -15.190 6.512 9.531 1.00 98.25 204 ASP A O 1
ATOM 1670 N N . THR A 1 205 ? -15.685 5.766 11.574 1.00 97.81 205 THR A N 1
ATOM 1671 C CA . THR A 1 205 ? -14.692 6.613 12.250 1.00 97.81 205 THR A CA 1
ATOM 1672 C C . THR A 1 205 ? -13.321 5.959 12.151 1.00 97.81 205 THR A C 1
ATOM 1674 O O . THR A 1 205 ? -13.144 4.834 12.612 1.00 97.81 205 THR A O 1
ATOM 1677 N N . LEU A 1 206 ? -12.333 6.661 11.590 1.00 98.12 206 LEU A N 1
ATOM 1678 C CA . LEU A 1 206 ? -10.947 6.193 11.497 1.00 98.12 206 LEU A CA 1
ATOM 1679 C C . LEU A 1 206 ? -10.350 5.926 12.888 1.00 98.12 206 LEU A C 1
ATOM 1681 O O . LEU A 1 206 ? -10.218 6.846 13.688 1.00 98.12 206 LEU A O 1
ATOM 1685 N N . LEU A 1 207 ? -9.918 4.690 13.141 1.00 98.25 207 LEU A N 1
ATOM 1686 C CA . LEU A 1 207 ? -9.252 4.280 14.384 1.00 98.25 207 LEU A CA 1
ATOM 1687 C C . LEU A 1 207 ? -7.757 4.022 14.183 1.00 98.25 207 LEU A C 1
ATOM 1689 O O . LEU A 1 207 ? -6.947 4.217 15.088 1.00 98.25 207 LEU A O 1
ATOM 1693 N N . GLY A 1 208 ? -7.367 3.569 12.994 1.00 98.19 208 GLY A N 1
ATOM 1694 C CA . GLY A 1 208 ? -5.975 3.262 12.712 1.00 98.19 208 GLY A CA 1
ATOM 1695 C C . GLY A 1 208 ? -5.755 2.598 11.368 1.00 98.19 208 GLY A C 1
ATOM 1696 O O . GLY A 1 208 ? -6.641 2.527 10.519 1.00 98.19 208 GLY A O 1
ATOM 1697 N N . VAL A 1 209 ? -4.541 2.096 11.191 1.00 98.50 209 VAL A N 1
ATOM 1698 C CA . VAL A 1 209 ? -4.100 1.376 9.999 1.00 98.50 209 VAL A CA 1
ATOM 1699 C C . VAL A 1 209 ? -3.402 0.094 10.388 1.00 98.50 209 VAL A C 1
ATOM 1701 O O . VAL A 1 209 ? -2.723 -0.003 11.418 1.00 98.50 209 VAL A O 1
ATOM 1704 N N . GLY A 1 210 ? -3.518 -0.901 9.527 1.00 98.25 210 GLY A N 1
ATOM 1705 C CA . GLY A 1 210 ? -2.875 -2.176 9.757 1.00 98.25 210 GLY A CA 1
ATOM 1706 C C . GLY A 1 210 ? -2.659 -2.956 8.483 1.00 98.25 210 GLY A C 1
ATOM 1707 O O . GLY A 1 210 ? -2.876 -2.466 7.379 1.00 98.25 210 GLY A O 1
ATOM 1708 N N . ARG A 1 211 ? -2.195 -4.185 8.669 1.00 98.50 211 ARG A N 1
ATOM 1709 C CA . ARG A 1 211 ? -2.046 -5.168 7.605 1.00 98.50 211 ARG A CA 1
ATOM 1710 C C . ARG A 1 211 ? -3.009 -6.317 7.854 1.00 98.50 211 ARG A C 1
ATOM 1712 O O . ARG A 1 211 ? -2.952 -6.924 8.929 1.00 98.50 211 ARG A O 1
ATOM 1719 N N . CYS A 1 212 ? -3.853 -6.625 6.878 1.00 98.69 212 CYS A N 1
ATOM 1720 C CA . CYS A 1 212 ? -4.734 -7.784 6.919 1.00 98.69 212 CYS A CA 1
ATOM 1721 C C . CYS A 1 212 ? -3.905 -9.066 7.052 1.00 98.69 212 CYS A C 1
ATOM 1723 O O . CYS A 1 212 ? -2.843 -9.207 6.446 1.00 98.69 212 CYS A O 1
ATOM 1725 N N . LEU A 1 213 ? -4.389 -10.010 7.849 1.00 98.62 213 LEU A N 1
ATOM 1726 C CA . LEU A 1 213 ? -3.874 -11.380 7.912 1.00 98.62 213 LEU A CA 1
ATOM 1727 C C . LEU A 1 213 ? -4.884 -12.391 7.374 1.00 98.62 213 LEU A C 1
ATOM 1729 O O . LEU A 1 213 ? -4.494 -13.502 7.033 1.00 98.62 213 LEU A O 1
ATOM 1733 N N . LEU A 1 214 ? -6.146 -11.981 7.281 1.00 98.56 214 LEU A N 1
ATOM 1734 C CA . LEU A 1 214 ? -7.270 -12.772 6.810 1.00 98.56 214 LEU A CA 1
ATOM 1735 C C . LEU A 1 214 ? -7.960 -12.050 5.646 1.00 98.56 214 LEU A C 1
ATOM 1737 O O . LEU A 1 214 ? -7.831 -10.832 5.499 1.00 98.56 214 LEU A O 1
ATOM 1741 N N . ASN A 1 215 ? -8.683 -12.796 4.818 1.00 98.25 215 ASN A N 1
ATOM 1742 C CA . ASN A 1 215 ? -9.649 -12.241 3.867 1.00 98.25 215 ASN A CA 1
ATOM 1743 C C . ASN A 1 215 ? -11.023 -12.023 4.535 1.00 98.25 215 ASN A C 1
ATOM 1745 O O . ASN A 1 215 ? -11.230 -12.425 5.678 1.00 98.25 215 ASN A O 1
ATOM 1749 N N . LYS A 1 216 ? -11.983 -11.422 3.817 1.00 98.06 216 LYS A N 1
ATOM 1750 C CA . LYS A 1 216 ? -13.337 -11.169 4.341 1.00 98.06 216 LYS A CA 1
ATOM 1751 C C . LYS A 1 216 ? -14.040 -12.417 4.871 1.00 98.06 216 LYS A C 1
ATOM 1753 O O . LYS A 1 216 ? -14.563 -12.398 5.979 1.00 98.06 216 LYS A O 1
ATOM 1758 N N . ILE A 1 217 ? -14.039 -13.500 4.094 1.00 98.25 217 ILE A N 1
ATOM 1759 C CA . ILE A 1 217 ? -14.726 -14.745 4.464 1.00 98.25 217 ILE A CA 1
ATOM 1760 C C . ILE A 1 217 ? -14.151 -15.278 5.780 1.00 98.25 217 ILE A C 1
ATOM 1762 O O . ILE A 1 217 ? -14.903 -15.621 6.685 1.00 98.25 217 ILE A O 1
ATOM 1766 N N . GLU A 1 218 ? -12.827 -15.288 5.913 1.00 98.31 218 GLU A N 1
ATOM 1767 C CA . GLU A 1 218 ? -12.133 -15.716 7.130 1.00 98.31 218 GLU A CA 1
ATOM 1768 C C . GLU A 1 218 ? -12.409 -14.783 8.318 1.00 98.31 218 GLU A C 1
ATOM 1770 O O . GLU A 1 218 ? -12.729 -15.267 9.401 1.00 98.31 218 GLU A O 1
ATOM 1775 N N . MET A 1 219 ? -12.338 -13.457 8.126 1.00 98.38 219 MET A N 1
ATOM 1776 C CA . MET A 1 219 ? -12.613 -12.475 9.185 1.00 98.38 219 MET A CA 1
ATOM 1777 C C . MET A 1 219 ? -14.015 -12.631 9.777 1.00 98.38 219 MET A C 1
ATOM 1779 O O . MET A 1 219 ? -14.166 -12.479 10.983 1.00 98.38 219 MET A O 1
ATOM 1783 N N . LEU A 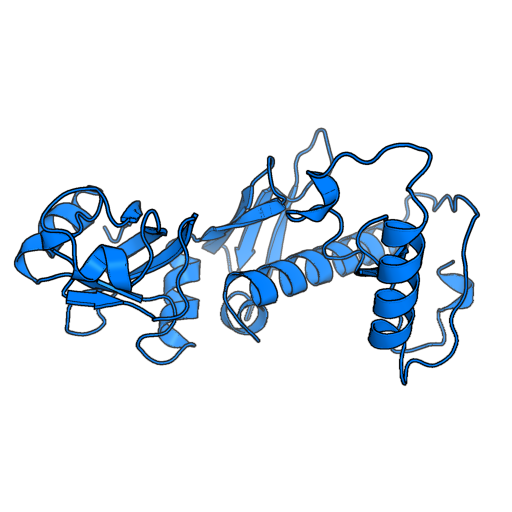1 220 ? -15.011 -12.948 8.942 1.00 98.19 220 LEU A N 1
ATOM 1784 C CA . LEU A 1 220 ? -16.407 -13.106 9.362 1.00 98.19 220 LEU A CA 1
ATOM 1785 C C . LEU A 1 220 ? -16.759 -14.514 9.846 1.00 98.19 220 LEU A C 1
ATOM 1787 O O . LEU A 1 220 ? -17.796 -14.695 10.476 1.00 98.19 220 LEU A O 1
ATOM 1791 N N . SER A 1 221 ? -15.922 -15.510 9.550 1.00 98.00 221 SER A N 1
ATOM 1792 C CA . SER A 1 221 ? -16.177 -16.903 9.941 1.00 98.00 221 SER A CA 1
ATOM 1793 C C . SER A 1 221 ? -15.438 -17.320 11.212 1.00 98.00 221 SER A C 1
ATOM 1795 O O . SER A 1 221 ? -15.778 -18.343 11.801 1.00 98.00 221 SER A O 1
ATOM 1797 N N . PHE A 1 222 ? -14.380 -16.607 11.608 1.00 97.94 222 PHE A N 1
ATOM 1798 C CA . PHE A 1 222 ? -13.512 -17.026 12.707 1.00 97.94 222 PHE A CA 1
ATOM 1799 C C . PHE A 1 222 ? -13.860 -16.343 14.038 1.00 97.94 222 PHE A C 1
ATOM 1801 O O . PHE A 1 222 ? -13.775 -15.125 14.171 1.00 97.94 222 PHE A O 1
ATOM 1808 N N . ASP A 1 223 ? -14.069 -17.146 15.084 1.00 95.19 223 ASP A N 1
ATOM 1809 C CA . ASP A 1 223 ? -14.226 -16.668 16.472 1.00 95.19 223 ASP A CA 1
ATOM 1810 C C . ASP A 1 223 ? -12.885 -16.407 17.190 1.00 95.19 223 ASP A C 1
ATOM 1812 O O . ASP A 1 223 ? -12.830 -16.005 18.358 1.00 95.19 223 ASP A O 1
ATOM 1816 N N . SER A 1 224 ? -11.757 -16.665 16.524 1.00 95.56 224 SER A N 1
ATOM 1817 C CA . SER A 1 224 ? -10.417 -16.480 17.084 1.00 95.56 224 SER A CA 1
ATOM 1818 C C . SER A 1 224 ? -9.376 -16.193 15.998 1.00 95.56 224 SER A C 1
ATOM 1820 O O . SER A 1 224 ? -9.637 -16.338 14.810 1.00 95.56 224 SER A O 1
ATOM 1822 N N . GLY A 1 225 ? -8.181 -15.764 16.409 1.00 96.38 225 GLY A N 1
ATOM 1823 C CA . GLY A 1 225 ? -7.106 -15.391 15.487 1.00 96.38 225 GLY A CA 1
ATOM 1824 C C . GLY A 1 225 ? -7.070 -13.897 15.162 1.00 96.38 225 GLY A C 1
ATOM 1825 O O . GLY A 1 225 ? -8.059 -13.173 15.282 1.00 96.38 225 GLY A O 1
ATOM 1826 N N . MET A 1 226 ? -5.880 -13.414 14.810 1.00 98.50 226 MET A N 1
ATOM 1827 C CA . MET A 1 226 ? -5.650 -12.013 14.462 1.00 98.50 226 MET A CA 1
ATOM 1828 C C . MET A 1 226 ? -6.116 -11.762 13.026 1.00 98.50 226 MET A C 1
ATOM 1830 O O . MET A 1 226 ? -5.599 -12.378 12.100 1.00 98.50 226 MET A O 1
ATOM 1834 N N . ALA A 1 227 ? -7.056 -10.838 12.848 1.00 98.56 227 ALA A N 1
ATOM 1835 C CA . ALA A 1 227 ? -7.557 -10.415 11.544 1.00 98.56 227 ALA A CA 1
ATOM 1836 C C . ALA A 1 227 ? -6.684 -9.317 10.930 1.00 98.56 227 ALA A C 1
ATOM 1838 O O . ALA A 1 227 ? -6.367 -9.363 9.741 1.00 98.56 227 ALA A O 1
ATOM 1839 N N . VAL A 1 228 ? -6.259 -8.346 11.745 1.00 98.69 228 VAL A N 1
ATOM 1840 C CA . VAL A 1 228 ? -5.428 -7.221 11.301 1.00 98.69 228 VAL A CA 1
ATOM 1841 C C . VAL A 1 228 ? -4.321 -6.962 12.306 1.00 98.69 228 VAL A C 1
ATOM 1843 O O . VAL A 1 228 ? -4.575 -6.711 13.485 1.00 98.69 228 VAL A O 1
ATOM 1846 N N . LYS A 1 229 ? -3.081 -6.942 11.819 1.00 98.56 229 LYS A N 1
ATOM 1847 C CA . LYS A 1 229 ? -1.936 -6.469 12.593 1.00 98.56 229 LYS A CA 1
ATOM 1848 C C . LYS A 1 229 ? -1.861 -4.946 12.512 1.00 98.56 229 LYS A C 1
ATOM 1850 O O . LYS A 1 229 ? -1.505 -4.407 11.463 1.00 98.56 229 LYS A O 1
ATOM 1855 N N . VAL A 1 230 ? -2.172 -4.265 13.613 1.00 98.19 230 VAL A N 1
AT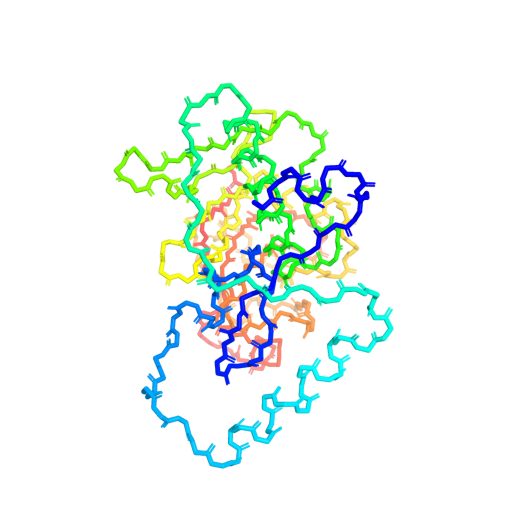OM 1856 C CA . VAL A 1 230 ? -2.112 -2.795 13.705 1.00 98.19 230 VAL A CA 1
ATOM 1857 C C . VAL A 1 230 ? -0.673 -2.302 13.548 1.00 98.19 230 VAL A C 1
ATOM 1859 O O . VAL A 1 230 ? 0.271 -2.921 14.046 1.00 98.19 230 VAL A O 1
ATOM 1862 N N . ARG A 1 231 ? -0.509 -1.197 12.813 1.00 96.25 231 ARG A N 1
ATOM 1863 C CA . ARG A 1 231 ? 0.775 -0.516 12.585 1.00 96.25 231 ARG A CA 1
ATOM 1864 C C . ARG A 1 231 ? 0.811 0.852 13.254 1.00 96.25 231 ARG A C 1
ATOM 1866 O O . ARG A 1 231 ? 1.793 1.172 13.914 1.00 96.25 231 ARG A O 1
ATOM 1873 N N . GLU A 1 232 ? -0.238 1.641 13.053 1.00 97.19 232 GLU A N 1
ATOM 1874 C CA . GLU A 1 232 ? -0.425 2.967 13.644 1.00 97.19 232 GLU A CA 1
ATOM 1875 C C . GLU A 1 232 ? -1.906 3.132 13.996 1.00 97.19 232 GLU A C 1
ATOM 1877 O O . GLU A 1 232 ? -2.772 2.520 13.370 1.00 97.19 232 GLU A O 1
ATOM 1882 N N . HIS A 1 233 ? -2.193 3.946 15.000 1.00 96.38 233 HIS A N 1
ATOM 1883 C CA . HIS A 1 233 ? -3.539 4.207 15.496 1.00 96.38 233 HIS A CA 1
ATOM 1884 C C . HIS A 1 233 ? -3.684 5.692 15.821 1.00 96.38 233 HIS A C 1
ATOM 1886 O O . HIS A 1 233 ? -2.682 6.399 15.980 1.00 96.38 233 HIS A O 1
ATOM 1892 N N . ILE A 1 234 ? -4.928 6.160 15.898 1.00 94.12 234 ILE A N 1
ATOM 1893 C CA . ILE A 1 234 ? 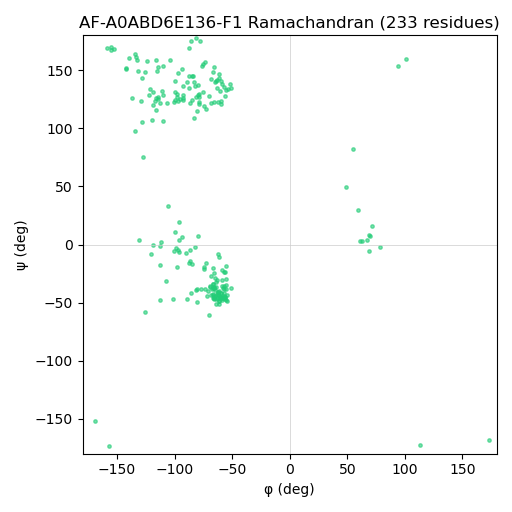-5.212 7.502 16.404 1.00 94.12 234 ILE A CA 1
ATOM 1894 C C . ILE A 1 234 ? -4.740 7.610 17.860 1.00 94.12 234 ILE A C 1
ATOM 1896 O O . ILE A 1 234 ? -4.787 6.633 18.613 1.00 94.12 234 ILE A O 1
ATOM 1900 N N . LYS A 1 235 ? -4.228 8.785 18.221 1.00 77.19 235 LYS A N 1
ATOM 1901 C CA . LYS A 1 235 ? -3.839 9.120 19.593 1.00 77.19 235 LYS A CA 1
ATOM 1902 C C . LYS A 1 235 ? -4.975 9.825 20.309 1.00 77.19 235 LYS A C 1
ATOM 1904 O O . LYS A 1 235 ? -5.680 10.596 19.622 1.00 77.19 235 LYS A O 1
#

Nearest PDB structures (foldseek):
  1it7-assembly1_B  TM=8.806E-01  e=3.159E-19  Pyrococcus horikoshii
  2apo-assembly1_A  TM=9.651E-01  e=9.224E-06  Methanocaldococcus jannaschii
  1q7h-assembly1_A  TM=6.933E-01  e=1.958E-07  Thermoplasma acidophilum DSM 1728
  3zv0-assembly1_D  TM=8.222E-01  e=2.773E-05  Saccharomyces cerevisiae S288C
  5zvh-assembly2_A  TM=4.928E-01  e=3.918E-06  Pyrococcus horikoshii OT3

Solvent-accessible surface area (backbone atoms only — not comparable to full-atom values): 13373 Å² total; per-residue (Å²): 109,70,84,82,45,74,87,54,94,82,82,83,58,65,44,86,48,91,88,18,69,34,51,60,51,48,46,61,23,63,67,55,60,74,56,86,78,66,98,72,74,56,72,65,53,52,49,52,27,51,52,50,36,51,64,72,49,57,95,60,80,87,89,79,90,78,93,71,89,79,88,76,74,91,44,76,66,46,54,54,50,52,53,52,52,51,52,47,22,53,35,50,49,35,21,69,74,70,36,85,60,33,35,59,46,53,51,81,62,58,74,47,79,44,54,39,91,89,71,67,45,72,36,39,37,25,33,71,90,37,58,28,37,33,46,40,88,86,40,48,45,74,44,77,27,61,64,21,44,52,33,45,55,75,66,42,63,87,54,58,56,30,39,25,28,40,76,87,49,47,65,46,35,55,70,59,41,59,44,41,10,64,40,42,74,51,53,21,81,81,50,41,57,68,37,67,33,36,32,21,35,88,82,70,46,82,41,31,25,27,31,27,60,36,34,44,70,52,28,72,70,30,80,59,60,68,24,26,50,50,76,46,46,50,130

Secondary structure (DSSP, 8-state):
-HHHHTT-S----EEEETTEEEETTTTTSTTTTT----SS--HHHHHHHHHHHHHHHTT--------S-------HHHHHHHHHHHHHHHHHHHHHHH-TTHHHHH-SS-EEEEE-TTT--EEEEEETTEEEEEE-TTTSPEEE-HHHHHHHHHHSPTTTTEEEE-GGGHHHHHTTPPEEGGGEEEE-TT--TT-EEEEEETT--EEEEEEESS-HHHHHH-SSSEEEEEEEE--

Radius of gyration: 20.67 Å; Cα contacts (8 Å, |Δi|>4): 393; chains: 1; bounding box: 46×43×56 Å

pLDDT: mean 91.52, std 11.38, range [45.59, 98.81]

Foldseek 3Di:
DCVVCVPPPDDWDWDQDLVATDTPLCCQAPPRVVDDDDPDDDPVSVVNNVVRNCVVCPPPPDDDDDPDDDDDDDDPVVVVVVVVSPLSSVQVLQCVQQHHCLSVLQAVADKDFDADPVPRHTAFIDHPNHTAWGADNNGRHTDGFPSNVVSSLVVDDPPRLEFEFEPVCLVCLLVQHFAWLLGTPFHDQPADQQGKGFYAYPVSHTFAIFGARHGGVCSPPDNGDGGTRTDTGDD

Mean predicted aligned error: 5.4 Å

Sequence (235 aa):
ILKKFSNKKDVQILVKSPLGPIPIELDEMYPFAQSIFPNKIDSNTRHIVKENSKKFLDGKNEITYIDDEVYIEESEIYNKIIQYFDIRKISSIADMQFGKNAFRALFNGDIKIVKSKKTGKIRNIYCNDKHILSMRAGDGMFTLKLDGALKLHEYFKYPYLRVIIQKDAVPFIIDGKSVFAKFVVDCDDNLRPYDECIIVDEKDTLLGVGRCLLNKIEMLSFDSGMAVKVREHIK